Protein AF-X1VBU0-F1 (afdb_monomer)

Solvent-accessible surface area (backbone atoms only — not comparable to full-atom values): 12307 Å² total; per-residue (Å²): 143,81,87,78,78,82,82,79,75,77,95,76,52,69,65,60,56,50,51,47,66,69,47,44,67,58,50,51,50,55,51,51,51,53,49,51,54,51,58,71,66,50,47,88,84,65,61,72,67,87,67,83,62,84,68,63,72,43,97,85,69,52,76,60,74,64,90,78,69,64,97,70,53,62,67,56,34,48,50,46,40,69,73,36,62,66,57,36,50,52,52,52,50,51,43,50,58,64,62,68,51,89,85,77,80,74,65,98,60,88,43,74,70,53,65,67,30,68,65,49,49,49,51,42,48,53,52,53,60,46,44,52,28,38,55,61,39,87,90,36,33,41,61,56,51,50,47,53,50,47,48,34,39,74,46,60,71,32,71,36,71,45,77,40,57,48,98,88,66,48,80,60,26,45,43,81,45,71,25,89,77,62,80,85,72,59,41,99,87,68,44,72,62,77,76,81,86,127

pLDDT: mean 79.36, std 18.86, range [37.38, 98.25]

Mean predicted aligned error: 16.03 Å

Foldseek 3Di:
DDDDDDDDDPPDDPVSVVVCVVCVVVVVVVVVVVVVVVVVPCPPVNPPPVCPVPQPQDPVRDRPPPPPPPPAALVNLVVCCVVVVVNVVVLVVVLVVVLPDPDADDPPDDDPCRRPPPVNVVVRVVVVVCQCAQALDNVRGNSNVSSVQSVLCSRRVFWDWDFDADPVRDTNHIDTDRRSPDDQDADPVRHGDDDPDD

Structure (mmCIF, N/CA/C/O backbone):
data_AF-X1VBU0-F1
#
_entry.id   AF-X1VBU0-F1
#
loop_
_atom_site.group_PDB
_atom_site.id
_atom_site.type_symbol
_atom_site.label_atom_id
_atom_site.label_alt_id
_atom_site.label_comp_id
_atom_site.label_asym_id
_atom_site.label_entity_id
_atom_site.label_seq_id
_atom_site.pdbx_PDB_ins_code
_atom_site.Cartn_x
_atom_site.Cartn_y
_atom_site.Cartn_z
_atom_site.occupancy
_atom_site.B_iso_or_equiv
_atom_site.auth_seq_id
_atom_site.auth_comp_id
_atom_site.auth_asym_id
_atom_site.auth_atom_id
_atom_site.pdbx_PDB_model_num
ATOM 1 N N . MET A 1 1 ? 56.782 25.569 -2.692 1.00 44.69 1 MET A N 1
ATOM 2 C CA . MET A 1 1 ? 56.209 24.232 -2.966 1.00 44.69 1 MET A CA 1
ATOM 3 C C . MET A 1 1 ? 54.808 24.409 -3.529 1.00 44.69 1 MET A C 1
ATOM 5 O O . MET A 1 1 ? 53.900 24.729 -2.779 1.00 44.69 1 MET A O 1
ATOM 9 N N . ALA A 1 2 ? 54.647 24.290 -4.846 1.00 38.94 2 ALA A N 1
ATOM 10 C CA . ALA A 1 2 ? 53.341 24.191 -5.496 1.00 38.94 2 ALA A CA 1
ATOM 11 C C . ALA A 1 2 ? 53.522 23.355 -6.768 1.00 38.94 2 ALA A C 1
ATOM 13 O O . ALA A 1 2 ? 54.113 23.812 -7.746 1.00 38.94 2 ALA A O 1
ATOM 14 N N . ASP A 1 3 ? 53.082 22.105 -6.688 1.00 40.78 3 ASP A N 1
ATOM 15 C CA . ASP A 1 3 ? 53.168 21.096 -7.735 1.00 40.78 3 ASP A CA 1
ATOM 16 C C . ASP A 1 3 ? 52.120 21.397 -8.825 1.00 40.78 3 ASP A C 1
ATOM 18 O O . ASP A 1 3 ? 50.910 21.391 -8.576 1.00 40.78 3 ASP A O 1
ATOM 22 N N . LYS A 1 4 ? 52.571 21.768 -10.030 1.00 48.19 4 LYS A N 1
ATOM 23 C CA . LYS A 1 4 ? 51.694 22.094 -11.166 1.00 48.19 4 LYS A CA 1
ATOM 24 C C . LYS A 1 4 ? 51.359 20.809 -11.923 1.00 48.19 4 LYS A C 1
ATOM 26 O O . LYS A 1 4 ? 52.136 20.365 -12.763 1.00 48.19 4 LYS A O 1
ATOM 31 N N . LYS A 1 5 ? 50.157 20.265 -11.697 1.00 47.78 5 LYS A N 1
ATOM 32 C CA . LYS A 1 5 ? 49.564 19.222 -12.558 1.00 47.78 5 LYS A CA 1
ATOM 33 C C . LYS A 1 5 ? 49.591 19.654 -14.039 1.00 47.78 5 LYS A C 1
ATOM 35 O O . LYS A 1 5 ? 49.214 20.794 -14.338 1.00 47.78 5 LYS A O 1
ATOM 40 N N . PRO A 1 6 ? 49.970 18.771 -14.983 1.00 44.03 6 PRO A N 1
ATOM 41 C CA . PRO A 1 6 ? 49.962 19.099 -16.403 1.00 44.03 6 PRO A CA 1
ATOM 42 C C . PRO A 1 6 ? 48.520 19.261 -16.906 1.00 44.03 6 PRO A C 1
ATOM 44 O O . PRO A 1 6 ? 47.681 18.375 -16.751 1.00 44.03 6 PRO A O 1
ATOM 47 N N . LYS A 1 7 ? 48.231 20.417 -17.516 1.00 50.84 7 LYS A N 1
ATOM 48 C CA . LYS A 1 7 ? 46.952 20.707 -18.179 1.00 50.84 7 LYS A CA 1
ATOM 49 C C . LYS A 1 7 ? 46.777 19.764 -19.375 1.00 50.84 7 LYS A C 1
ATOM 51 O O . LYS A 1 7 ? 47.473 19.909 -20.379 1.00 50.84 7 LYS A O 1
ATOM 56 N N . THR A 1 8 ? 45.835 18.829 -19.292 1.00 52.03 8 THR A N 1
ATOM 57 C CA . THR A 1 8 ? 45.379 18.041 -20.441 1.00 52.03 8 THR A CA 1
ATOM 58 C C . THR A 1 8 ? 44.644 18.973 -21.407 1.00 52.03 8 THR A C 1
ATOM 60 O O . THR A 1 8 ? 43.640 19.596 -21.065 1.00 52.03 8 THR A O 1
ATOM 63 N N . LYS A 1 9 ? 45.184 19.147 -22.619 1.00 47.19 9 LYS A N 1
ATOM 64 C CA . LYS A 1 9 ? 44.517 19.928 -23.668 1.00 47.19 9 LYS A CA 1
ATOM 65 C C . LYS A 1 9 ? 43.272 19.160 -24.142 1.00 47.19 9 LYS A C 1
ATOM 67 O O . LYS A 1 9 ? 43.371 17.948 -24.344 1.00 47.19 9 LYS A O 1
ATOM 72 N N . PRO A 1 10 ? 42.121 19.824 -24.339 1.00 46.16 10 PRO A N 1
ATOM 73 C CA . PRO A 1 10 ? 40.930 19.170 -24.863 1.00 46.16 10 PRO A CA 1
ATOM 74 C C . PRO A 1 10 ? 41.198 18.668 -26.289 1.00 46.16 10 PRO A C 1
ATOM 76 O O . PRO A 1 10 ? 41.801 19.368 -27.103 1.00 46.16 10 PRO A O 1
ATOM 79 N N . PHE A 1 11 ? 40.758 17.444 -26.582 1.00 52.44 11 PHE A N 1
ATOM 80 C CA . PHE A 1 11 ? 40.794 16.812 -27.905 1.00 52.44 11 PHE A CA 1
ATOM 81 C C . PHE A 1 11 ? 39.884 17.567 -28.898 1.00 52.44 11 PHE A C 1
ATOM 83 O O . PHE A 1 11 ? 38.782 17.129 -29.221 1.00 52.44 11 PHE A O 1
ATOM 90 N N . SER A 1 12 ? 40.328 18.730 -29.377 1.00 58.44 12 SER A N 1
ATOM 91 C CA . SER A 1 12 ? 39.576 19.598 -30.295 1.00 58.44 12 SER A CA 1
ATOM 92 C C . SER A 1 12 ? 40.319 19.898 -31.602 1.00 58.44 12 SER A C 1
ATOM 94 O O . SER A 1 12 ? 40.056 20.911 -32.243 1.00 58.44 12 SER A O 1
ATOM 96 N N . SER A 1 13 ? 41.231 19.024 -32.043 1.00 68.50 13 SER A N 1
ATOM 97 C CA . SER A 1 13 ? 41.877 19.173 -33.353 1.00 68.50 13 SER A CA 1
ATOM 98 C C . SER A 1 13 ? 41.061 18.502 -34.468 1.00 68.50 13 SER A C 1
ATOM 100 O O . SER A 1 13 ? 40.567 17.379 -34.324 1.00 68.50 13 SER A O 1
ATOM 102 N N . LEU A 1 14 ? 40.938 19.189 -35.611 1.00 61.75 14 LEU A N 1
ATOM 103 C CA . LEU A 1 14 ? 40.330 18.663 -36.844 1.00 61.75 14 LEU A CA 1
ATOM 104 C C . LEU A 1 14 ? 40.984 17.345 -37.289 1.00 61.75 14 LEU A C 1
ATOM 106 O O . LEU A 1 14 ? 40.285 16.428 -37.715 1.00 61.75 14 LEU A O 1
ATOM 110 N N . LEU A 1 15 ? 42.301 17.221 -37.096 1.00 59.38 15 LEU A N 1
ATOM 111 C CA . LEU A 1 15 ? 43.060 15.992 -37.335 1.00 59.38 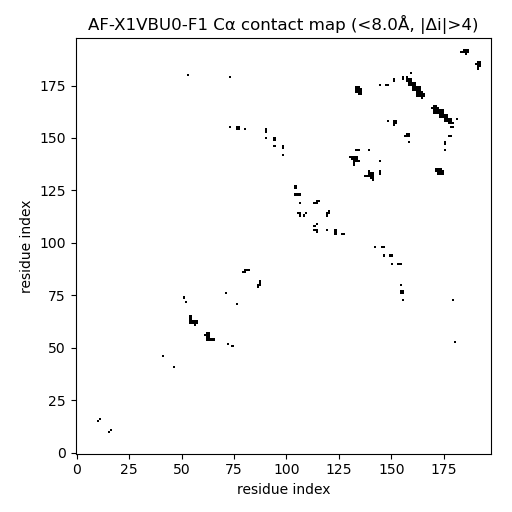15 LEU A CA 1
ATOM 112 C C . LEU A 1 15 ? 42.589 14.821 -36.464 1.00 59.38 15 LEU A C 1
ATOM 114 O O . LEU A 1 15 ? 42.473 13.709 -36.969 1.00 59.38 15 LEU A O 1
ATOM 118 N N . GLY A 1 16 ? 42.250 15.054 -35.192 1.00 65.88 16 GLY A N 1
ATOM 119 C CA . GLY A 1 16 ? 41.703 14.012 -34.319 1.00 65.88 16 GLY A CA 1
ATOM 120 C C . GLY A 1 16 ? 40.324 13.528 -34.775 1.00 65.88 16 GLY A C 1
ATOM 121 O O . GLY A 1 16 ? 40.038 12.335 -34.711 1.00 65.88 16 GLY A O 1
ATOM 122 N N . ARG A 1 17 ? 39.481 14.429 -35.301 1.00 65.00 17 ARG A N 1
ATOM 123 C CA . ARG A 1 17 ? 38.166 14.073 -35.871 1.00 65.00 17 ARG A CA 1
ATOM 124 C C . ARG A 1 17 ? 38.292 13.313 -37.193 1.00 65.00 17 ARG A C 1
ATOM 126 O O . ARG A 1 17 ? 37.524 12.384 -37.425 1.00 65.00 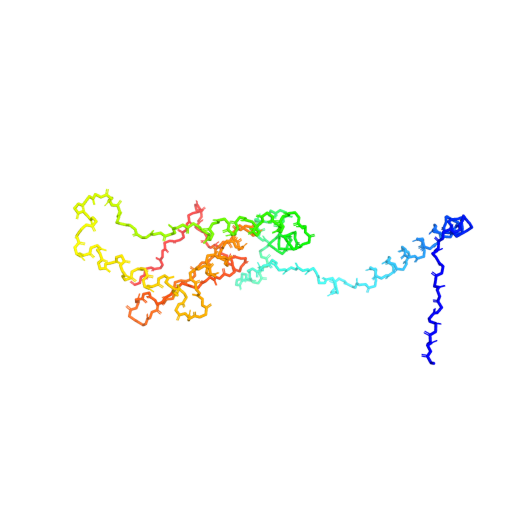17 ARG A O 1
ATOM 133 N N . LEU A 1 18 ? 39.263 13.678 -38.028 1.00 63.25 18 LEU A N 1
ATOM 134 C CA . LEU A 1 18 ? 39.582 12.986 -39.281 1.00 63.25 18 LEU A CA 1
ATOM 135 C C . LEU A 1 18 ? 40.157 11.591 -39.030 1.00 63.25 18 LEU A C 1
ATOM 137 O O . LEU A 1 18 ? 39.654 10.628 -39.599 1.00 63.25 18 LEU A O 1
ATOM 141 N N . ALA A 1 19 ? 41.124 11.460 -38.119 1.00 64.12 19 ALA A N 1
ATOM 142 C CA . ALA A 1 19 ? 41.659 10.164 -37.709 1.00 64.12 19 ALA A CA 1
ATOM 143 C C . ALA A 1 19 ? 40.550 9.276 -37.128 1.00 64.12 19 ALA A C 1
ATOM 145 O O . ALA A 1 19 ? 40.391 8.134 -37.545 1.00 64.12 19 ALA A O 1
ATOM 146 N N . LYS A 1 20 ? 39.702 9.828 -36.251 1.00 65.44 20 LYS A N 1
ATOM 147 C CA . LYS A 1 20 ? 38.541 9.109 -35.722 1.00 65.44 20 LYS A CA 1
ATOM 148 C C . LYS A 1 20 ? 37.624 8.632 -36.853 1.00 65.44 20 LYS A C 1
ATOM 150 O O . LYS A 1 20 ? 37.312 7.458 -36.899 1.00 65.44 20 LYS A O 1
ATOM 155 N N . ARG A 1 21 ? 37.281 9.478 -37.832 1.00 68.25 21 ARG A N 1
ATOM 156 C CA . ARG A 1 21 ? 36.415 9.110 -38.972 1.00 68.25 21 ARG A CA 1
ATOM 157 C C . ARG A 1 21 ? 37.017 8.046 -39.899 1.00 68.25 21 ARG A C 1
ATOM 159 O O . ARG A 1 21 ? 36.266 7.247 -40.447 1.00 68.25 21 ARG A O 1
ATOM 166 N N . ILE A 1 22 ? 38.338 8.040 -40.075 1.00 71.44 22 ILE A N 1
ATOM 167 C CA . ILE A 1 22 ? 39.042 7.067 -40.923 1.00 71.44 22 ILE A CA 1
ATOM 168 C C . ILE A 1 22 ? 39.149 5.705 -40.224 1.00 71.44 22 ILE A C 1
ATOM 170 O O . ILE A 1 22 ? 38.952 4.675 -40.864 1.00 71.44 22 ILE A O 1
ATOM 174 N N . TYR A 1 23 ? 39.423 5.688 -38.916 1.00 65.81 23 TYR A N 1
ATOM 175 C CA . TYR A 1 23 ? 39.650 4.449 -38.166 1.00 65.81 23 TYR A CA 1
ATOM 176 C C . TYR A 1 23 ? 38.387 3.867 -37.508 1.00 65.81 23 TYR A C 1
ATOM 178 O O . TYR A 1 23 ? 38.360 2.662 -37.263 1.00 65.81 23 TYR A O 1
ATOM 186 N N . GLN A 1 24 ? 37.329 4.663 -37.282 1.00 67.50 24 GLN A N 1
ATOM 187 C CA . GLN A 1 24 ? 36.034 4.202 -36.749 1.00 67.50 24 GLN A CA 1
ATOM 188 C C . GLN A 1 24 ? 35.496 2.943 -37.445 1.00 67.50 24 GLN A C 1
ATOM 190 O O . GLN A 1 24 ? 35.241 1.972 -36.743 1.00 67.50 24 GLN A O 1
ATOM 195 N N . PRO A 1 25 ? 35.380 2.885 -38.791 1.00 70.62 25 PRO A N 1
ATOM 196 C CA . PRO A 1 25 ? 34.757 1.736 -39.449 1.00 70.62 25 PRO A CA 1
ATOM 197 C C . PRO A 1 25 ? 35.560 0.441 -39.280 1.00 70.62 25 PRO A C 1
ATOM 199 O O . PRO A 1 25 ? 34.987 -0.646 -39.270 1.00 70.62 25 PRO A O 1
ATOM 202 N N . SER A 1 26 ? 36.883 0.535 -39.132 1.00 75.19 26 SER A N 1
ATOM 203 C CA . SER A 1 26 ? 37.744 -0.625 -38.881 1.00 75.19 26 SER A CA 1
ATOM 204 C C . SER A 1 26 ? 37.664 -1.080 -37.426 1.00 75.19 26 SER A C 1
ATOM 206 O O . SER A 1 26 ? 37.632 -2.278 -37.160 1.00 75.19 26 SER A O 1
ATOM 208 N N . ILE A 1 27 ? 37.591 -0.134 -36.487 1.00 73.12 27 ILE A N 1
ATOM 209 C CA . ILE A 1 27 ? 37.396 -0.427 -35.063 1.00 73.12 27 ILE A CA 1
ATOM 210 C C . ILE A 1 27 ? 36.028 -1.074 -34.848 1.00 73.12 27 ILE A C 1
ATOM 212 O O . ILE A 1 27 ? 35.959 -2.111 -34.199 1.00 73.12 27 ILE A O 1
ATOM 216 N N . ASP A 1 28 ? 34.971 -0.529 -35.450 1.00 72.75 28 ASP A N 1
ATOM 217 C CA . ASP A 1 28 ? 33.611 -1.057 -35.340 1.00 72.75 28 ASP A CA 1
ATOM 218 C C . ASP A 1 28 ? 33.530 -2.486 -35.896 1.00 72.75 28 ASP A C 1
ATOM 220 O O . ASP A 1 28 ? 32.932 -3.355 -35.270 1.00 72.75 28 ASP A O 1
ATOM 224 N N . LYS A 1 29 ? 34.215 -2.781 -37.011 1.00 79.94 29 LYS A N 1
ATOM 225 C CA . LYS A 1 29 ? 34.324 -4.152 -37.541 1.00 79.94 29 LYS A CA 1
ATOM 226 C C . LYS A 1 29 ? 35.018 -5.108 -36.574 1.00 79.94 29 LYS A C 1
ATOM 228 O O . LYS A 1 29 ? 34.521 -6.206 -36.356 1.00 79.94 29 LYS A O 1
ATOM 233 N N . ILE A 1 30 ? 36.141 -4.699 -35.982 1.00 81.75 30 ILE A N 1
ATOM 234 C CA . ILE A 1 30 ? 36.894 -5.531 -35.028 1.00 81.75 30 ILE A CA 1
ATOM 235 C C . ILE A 1 30 ? 36.087 -5.755 -33.743 1.00 81.75 30 ILE A C 1
ATOM 237 O O . ILE A 1 30 ? 36.098 -6.852 -33.187 1.00 81.75 30 ILE A O 1
ATOM 241 N N . VAL A 1 31 ? 35.388 -4.725 -33.262 1.00 77.12 31 VAL A N 1
ATOM 242 C CA . VAL A 1 31 ? 34.520 -4.814 -32.083 1.00 77.12 31 VAL A CA 1
ATOM 243 C C . VAL A 1 31 ? 33.349 -5.746 -32.367 1.00 77.12 31 VAL A C 1
ATOM 245 O O . VAL A 1 31 ? 33.122 -6.657 -31.580 1.00 77.12 31 VAL A O 1
ATOM 248 N N . ASN A 1 32 ? 32.669 -5.585 -33.503 1.00 76.31 32 ASN A N 1
ATOM 249 C CA . ASN A 1 32 ? 31.550 -6.445 -33.885 1.00 76.31 32 ASN A CA 1
ATOM 250 C C . ASN A 1 32 ? 31.991 -7.902 -34.047 1.00 76.31 32 ASN A C 1
ATOM 252 O O . ASN A 1 32 ? 31.345 -8.786 -33.499 1.00 76.31 32 ASN A O 1
ATOM 256 N N . GLN A 1 33 ? 33.139 -8.151 -34.681 1.00 84.88 33 GLN A N 1
ATOM 257 C CA . GLN A 1 33 ? 33.692 -9.499 -34.808 1.00 84.88 33 GLN A CA 1
ATOM 258 C C . GLN A 1 33 ? 33.987 -10.129 -33.437 1.00 84.88 33 GLN A C 1
ATOM 260 O O . GLN A 1 33 ? 33.620 -11.273 -33.186 1.00 84.88 33 GLN A O 1
ATOM 265 N N . LYS A 1 34 ? 34.589 -9.376 -32.507 1.00 78.12 34 LYS A N 1
ATOM 266 C CA . LYS A 1 34 ? 34.837 -9.867 -31.141 1.00 78.12 34 LYS A CA 1
ATOM 267 C C . LYS A 1 34 ? 33.556 -10.092 -30.341 1.00 78.12 34 LYS A C 1
ATOM 269 O O . LYS A 1 34 ? 33.515 -10.996 -29.512 1.00 78.12 34 LYS A O 1
ATOM 274 N N . VAL A 1 35 ? 32.531 -9.269 -30.556 1.00 73.75 35 VAL A N 1
ATOM 275 C CA . VAL A 1 35 ? 31.211 -9.434 -29.933 1.00 73.75 35 VAL A CA 1
ATOM 276 C C . VAL A 1 35 ? 30.528 -10.691 -30.470 1.00 73.75 35 VAL A C 1
ATOM 278 O O . VAL A 1 35 ? 30.014 -11.470 -29.677 1.00 73.75 35 VAL A O 1
ATOM 281 N N . GLU A 1 36 ? 30.587 -10.949 -31.776 1.00 73.50 36 GLU A N 1
ATOM 282 C CA . GLU A 1 36 ? 30.053 -12.171 -32.391 1.00 73.50 36 GLU A CA 1
ATOM 283 C C . GLU A 1 36 ? 30.798 -13.427 -31.924 1.00 73.50 36 GLU A C 1
ATOM 285 O O . GLU A 1 36 ? 30.171 -14.426 -31.573 1.00 73.50 36 GLU A O 1
ATOM 290 N N . GLU A 1 37 ? 32.129 -13.375 -31.838 1.00 81.25 37 GLU A N 1
ATOM 291 C CA . GLU A 1 37 ? 32.942 -14.451 -31.262 1.00 81.25 37 GLU A CA 1
ATOM 292 C C . GLU A 1 37 ? 32.590 -14.702 -29.788 1.00 81.25 37 GLU A C 1
ATOM 294 O O . GLU A 1 37 ? 32.509 -15.855 -29.363 1.00 81.25 37 GLU A O 1
ATOM 299 N N . ALA A 1 38 ? 32.337 -13.646 -29.007 1.00 74.25 38 ALA A N 1
ATOM 300 C CA . ALA A 1 38 ? 31.908 -13.768 -27.618 1.00 74.25 38 ALA A CA 1
ATOM 301 C C . ALA A 1 38 ? 30.501 -14.373 -27.501 1.00 74.25 38 ALA A C 1
ATOM 303 O O . ALA A 1 38 ? 30.315 -15.286 -26.703 1.00 74.25 38 ALA A O 1
ATOM 304 N N . ILE A 1 39 ? 29.539 -13.929 -28.319 1.00 66.06 39 ILE A N 1
ATOM 305 C CA . ILE A 1 39 ? 28.168 -14.466 -28.358 1.00 66.06 39 ILE A CA 1
ATOM 306 C C . ILE A 1 39 ? 28.179 -15.949 -28.745 1.00 66.06 39 ILE A C 1
ATOM 308 O O . ILE A 1 39 ? 27.516 -16.751 -28.097 1.00 66.06 39 ILE A O 1
ATOM 312 N N . ASN A 1 40 ? 28.975 -16.335 -29.744 1.00 70.06 40 ASN A N 1
ATOM 313 C CA . ASN A 1 40 ? 29.069 -17.726 -30.199 1.00 70.06 40 ASN A CA 1
ATOM 314 C C . ASN A 1 40 ? 29.803 -18.643 -29.209 1.00 70.06 40 ASN A C 1
ATOM 316 O O . ASN A 1 40 ? 29.626 -19.860 -29.245 1.00 70.06 40 ASN A O 1
ATOM 320 N N . LYS A 1 41 ? 30.638 -18.079 -28.329 1.00 74.81 41 LYS A N 1
ATOM 321 C CA . LYS A 1 41 ? 31.352 -18.824 -27.283 1.00 74.81 41 LYS A CA 1
ATOM 322 C C . LYS A 1 41 ? 30.495 -19.069 -26.038 1.00 74.81 41 LYS A C 1
ATOM 324 O O . LYS A 1 41 ? 30.809 -19.974 -25.269 1.00 74.81 41 LYS A O 1
ATOM 329 N N . VAL A 1 42 ? 29.427 -18.294 -25.846 1.00 64.12 42 VAL A N 1
ATOM 330 C CA . VAL A 1 42 ? 28.422 -18.521 -24.799 1.00 64.12 42 VAL A CA 1
ATOM 331 C C . VAL A 1 42 ? 27.578 -19.723 -25.225 1.00 64.12 42 VAL A C 1
ATOM 333 O O . VAL A 1 42 ? 26.767 -19.642 -26.145 1.00 64.12 42 VAL A O 1
ATOM 336 N N . GLY A 1 43 ? 27.792 -20.874 -24.585 1.00 62.03 43 GLY A N 1
ATOM 337 C CA . GLY A 1 43 ? 26.978 -22.058 -24.848 1.00 62.03 43 GLY A CA 1
ATOM 338 C C . GLY A 1 43 ? 25.523 -21.838 -24.407 1.00 62.03 43 GLY A C 1
ATOM 339 O O . GLY A 1 43 ? 25.253 -20.977 -23.570 1.00 62.03 43 GLY A O 1
ATOM 340 N N . PRO A 1 44 ? 24.556 -22.655 -24.861 1.00 55.81 44 PRO A N 1
ATOM 341 C CA . PRO A 1 44 ? 23.151 -22.542 -24.442 1.00 55.81 44 PRO A CA 1
ATOM 342 C C . PRO A 1 44 ? 22.935 -22.706 -22.925 1.00 55.81 44 PRO A C 1
ATOM 344 O O . PRO A 1 44 ? 21.859 -22.404 -22.423 1.00 55.81 44 PRO A O 1
ATOM 347 N N . LYS A 1 45 ? 23.951 -23.183 -22.192 1.00 49.44 45 LYS A N 1
ATOM 348 C CA . LYS A 1 45 ? 23.965 -23.290 -20.725 1.00 49.44 45 LYS A CA 1
ATOM 349 C C . LYS A 1 45 ? 24.432 -22.008 -20.020 1.00 49.44 45 LYS A C 1
ATOM 351 O O . LYS A 1 45 ? 24.134 -21.844 -18.844 1.00 49.44 45 LYS A O 1
ATOM 356 N N . ASP A 1 46 ? 25.128 -21.124 -20.733 1.00 45.50 46 ASP A N 1
ATOM 357 C CA . ASP A 1 46 ? 25.698 -19.878 -20.208 1.00 45.50 46 ASP A CA 1
ATOM 358 C C . ASP A 1 46 ? 24.794 -18.667 -20.488 1.00 45.50 46 ASP A C 1
ATOM 360 O O . ASP A 1 46 ? 24.950 -17.612 -19.871 1.00 45.50 46 ASP A O 1
ATOM 364 N N . VAL A 1 47 ? 23.799 -18.823 -21.373 1.00 47.81 47 VAL A N 1
ATOM 365 C CA . VAL A 1 47 ? 22.663 -17.901 -21.464 1.00 47.81 47 VAL A CA 1
ATOM 366 C C . VAL A 1 47 ? 21.773 -18.147 -20.251 1.00 47.81 47 VAL A C 1
ATOM 368 O O . VAL A 1 47 ? 20.747 -18.824 -20.316 1.00 47.81 47 VAL A O 1
ATOM 371 N N . VAL A 1 48 ? 22.161 -17.568 -19.118 1.00 43.69 48 VAL A N 1
ATOM 372 C CA . VAL A 1 48 ? 21.207 -17.270 -18.056 1.00 43.69 48 VAL A CA 1
ATOM 373 C C . VAL A 1 48 ? 20.289 -16.197 -18.627 1.00 43.69 48 VAL A C 1
ATOM 375 O O . VAL A 1 48 ? 20.515 -14.998 -18.484 1.00 43.69 48 VAL A O 1
ATOM 378 N N . VAL A 1 49 ? 19.248 -16.631 -19.339 1.00 44.81 49 VAL A N 1
ATOM 379 C CA . VAL A 1 49 ? 18.039 -15.825 -19.453 1.00 44.81 49 VAL A CA 1
ATOM 380 C C . VAL A 1 49 ? 17.691 -15.497 -18.008 1.00 44.81 49 VAL A C 1
ATOM 382 O O . VAL A 1 49 ? 17.573 -16.421 -17.200 1.00 44.81 49 VAL A O 1
ATOM 385 N N . ASN A 1 50 ? 17.582 -14.216 -17.658 1.00 37.38 50 ASN A N 1
ATOM 386 C CA . ASN A 1 50 ? 16.979 -13.793 -16.398 1.00 37.38 50 ASN A CA 1
ATOM 387 C C . ASN A 1 50 ? 15.506 -14.230 -16.418 1.00 37.38 50 ASN A C 1
ATOM 389 O O . ASN A 1 50 ? 14.589 -13.440 -16.611 1.00 37.38 50 ASN A O 1
ATOM 393 N N . ALA A 1 51 ? 15.281 -15.531 -16.275 1.00 42.22 51 ALA A N 1
ATOM 394 C CA . ALA A 1 51 ? 14.003 -16.170 -16.104 1.00 42.22 51 ALA A CA 1
ATOM 395 C C . ALA A 1 51 ? 13.664 -16.071 -14.619 1.00 42.22 51 ALA A C 1
ATOM 397 O O . ALA A 1 51 ? 13.541 -17.063 -13.914 1.00 42.22 51 ALA A O 1
ATOM 398 N N . SER A 1 52 ? 13.476 -14.843 -14.145 1.00 41.75 52 SER A N 1
ATOM 399 C CA . SER A 1 52 ? 12.636 -14.574 -12.979 1.00 41.75 52 SER A CA 1
ATOM 400 C C . SER A 1 52 ? 11.150 -14.616 -13.368 1.00 41.75 52 SER A C 1
ATOM 402 O O . SER A 1 52 ? 10.323 -13.906 -12.808 1.00 41.75 52 SER A O 1
ATOM 404 N N . ALA A 1 53 ? 10.794 -15.464 -14.337 1.00 41.81 53 ALA A N 1
ATOM 405 C CA . ALA A 1 53 ? 9.458 -16.013 -14.426 1.00 41.81 53 ALA A CA 1
ATOM 406 C C . ALA A 1 53 ? 9.447 -17.209 -13.476 1.00 41.81 53 ALA A C 1
ATOM 408 O O . ALA A 1 53 ? 10.150 -18.195 -13.708 1.00 41.81 53 ALA A O 1
ATOM 409 N N . LEU A 1 54 ? 8.700 -17.098 -12.382 1.00 40.91 54 LEU A N 1
ATOM 410 C CA . LEU A 1 54 ? 8.412 -18.222 -11.500 1.00 40.91 54 LEU A CA 1
ATOM 411 C C . LEU A 1 54 ? 7.813 -19.329 -12.361 1.00 40.91 54 LEU A C 1
ATOM 413 O O . LEU A 1 54 ? 6.688 -19.231 -12.842 1.00 40.91 54 LEU A O 1
ATOM 417 N N . THR A 1 55 ? 8.611 -20.353 -12.629 1.00 44.91 55 THR A N 1
ATOM 418 C CA . THR A 1 55 ? 8.128 -21.561 -13.278 1.00 44.91 55 THR A CA 1
ATOM 419 C C . THR A 1 55 ? 7.509 -22.400 -12.173 1.00 44.91 55 THR A C 1
ATOM 421 O O . THR A 1 55 ? 8.218 -23.016 -11.377 1.00 44.91 55 THR A O 1
ATOM 424 N N . SER A 1 56 ? 6.180 -22.387 -12.061 1.00 42.47 56 SER A N 1
ATOM 425 C CA . SER A 1 56 ? 5.491 -23.330 -11.189 1.00 42.47 56 SER A CA 1
ATOM 426 C C . SER A 1 56 ? 5.714 -24.736 -11.746 1.00 42.47 56 SER A C 1
ATOM 428 O O . SER A 1 56 ? 5.294 -25.093 -12.850 1.00 42.47 56 SER A O 1
ATOM 430 N N . ARG A 1 57 ? 6.497 -25.534 -11.013 1.00 41.06 57 ARG A N 1
ATOM 431 C CA . ARG A 1 57 ? 6.778 -26.922 -11.379 1.00 41.06 57 ARG A CA 1
ATOM 432 C C . ARG A 1 57 ? 5.543 -27.740 -11.031 1.00 41.06 57 ARG A C 1
ATOM 434 O O . ARG A 1 57 ? 5.255 -27.952 -9.856 1.00 41.06 57 ARG A O 1
ATOM 441 N N . SER A 1 58 ? 4.809 -28.175 -12.051 1.00 46.09 58 SER A N 1
ATOM 442 C CA . SER A 1 58 ? 3.688 -29.093 -11.855 1.00 46.09 58 SER A CA 1
ATOM 443 C C . SER A 1 58 ? 4.205 -30.441 -11.302 1.00 46.09 58 SER A C 1
ATOM 445 O O . SER A 1 58 ? 5.357 -30.803 -11.571 1.00 46.09 58 SER A O 1
ATOM 447 N N . PRO A 1 59 ? 3.411 -31.188 -10.507 1.00 47.22 59 PRO A N 1
ATOM 448 C CA . PRO A 1 59 ? 3.841 -32.448 -9.878 1.00 47.22 59 PRO A CA 1
ATOM 449 C C . PRO A 1 59 ? 4.309 -33.541 -10.856 1.00 47.22 59 PRO A C 1
ATOM 451 O O . PRO A 1 59 ? 5.034 -34.451 -10.470 1.00 47.22 59 PRO A O 1
ATOM 454 N N . ASP A 1 60 ? 3.918 -33.440 -12.124 1.00 57.00 60 ASP A N 1
ATOM 455 C CA . ASP A 1 60 ? 4.304 -34.298 -13.250 1.00 57.00 60 ASP A CA 1
ATOM 456 C C . ASP A 1 60 ? 5.648 -33.897 -13.897 1.00 57.00 60 ASP A C 1
ATOM 458 O O . ASP A 1 60 ? 6.102 -34.528 -14.849 1.00 57.00 60 ASP A O 1
ATOM 462 N N . GLY A 1 61 ? 6.301 -32.843 -13.397 1.00 50.28 61 GLY A N 1
ATOM 463 C CA . GLY A 1 61 ? 7.581 -32.356 -13.904 1.00 50.28 61 GLY A CA 1
ATOM 464 C C . GLY A 1 61 ? 7.486 -31.561 -15.207 1.00 50.28 61 GLY A C 1
ATOM 465 O O . GLY A 1 61 ? 8.530 -31.153 -15.722 1.00 50.28 61 GLY A O 1
ATOM 466 N N . THR A 1 62 ? 6.281 -31.295 -15.726 1.00 46.72 62 THR A N 1
ATOM 467 C CA . THR A 1 62 ? 6.120 -30.448 -16.909 1.00 46.72 62 THR A CA 1
ATOM 468 C C . THR A 1 62 ? 6.252 -28.972 -16.531 1.00 46.72 62 THR A C 1
ATOM 470 O O . THR A 1 62 ? 5.625 -28.469 -15.595 1.00 46.72 62 THR A O 1
ATOM 473 N N . ILE A 1 63 ? 7.111 -28.251 -17.260 1.00 48.62 63 ILE A N 1
ATOM 474 C CA . ILE A 1 63 ? 7.192 -26.791 -17.172 1.00 48.62 63 ILE A CA 1
ATOM 475 C C . ILE A 1 63 ? 5.998 -26.255 -17.952 1.00 48.62 63 ILE A C 1
ATOM 477 O O . ILE A 1 63 ? 6.031 -26.171 -19.182 1.00 48.62 63 ILE A O 1
ATOM 481 N N . ARG A 1 64 ? 4.921 -25.899 -17.251 1.00 45.47 64 ARG A N 1
ATOM 482 C CA . ARG A 1 64 ? 3.836 -25.144 -17.871 1.00 45.47 64 ARG A CA 1
ATOM 483 C C . ARG A 1 64 ? 4.355 -23.734 -18.117 1.00 45.47 64 ARG A C 1
ATOM 485 O O . ARG A 1 64 ? 4.483 -22.937 -17.194 1.00 45.47 64 ARG A O 1
ATOM 492 N N . LYS A 1 65 ? 4.694 -23.427 -19.372 1.00 47.31 65 LYS A N 1
ATOM 493 C CA . LYS A 1 65 ? 4.881 -22.040 -19.810 1.00 47.31 65 LYS A CA 1
ATOM 494 C C . LYS A 1 65 ? 3.559 -21.340 -19.512 1.00 47.31 65 LYS A 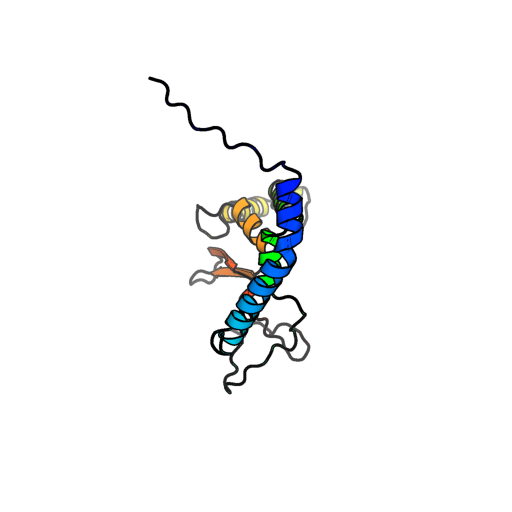C 1
ATOM 496 O O . LYS A 1 65 ? 2.540 -21.749 -20.068 1.00 47.31 65 LYS A O 1
ATOM 501 N N . SER A 1 66 ? 3.549 -20.380 -18.587 1.00 50.16 66 SER A N 1
ATOM 502 C CA . SER A 1 66 ? 2.312 -19.687 -18.246 1.00 50.16 66 SER A CA 1
ATOM 503 C C . SER A 1 66 ? 1.701 -19.148 -19.543 1.00 50.16 66 SER A C 1
ATOM 505 O O . SER A 1 66 ? 2.348 -18.464 -20.339 1.00 50.16 66 SER A O 1
ATOM 507 N N . ILE A 1 67 ? 0.450 -19.527 -19.800 1.00 47.31 67 ILE A N 1
ATOM 508 C CA . ILE A 1 67 ? -0.312 -19.094 -20.982 1.00 47.31 67 ILE A CA 1
ATOM 509 C C . ILE A 1 67 ? -0.507 -17.560 -20.963 1.00 47.31 67 ILE A C 1
ATOM 511 O O . ILE A 1 67 ? -0.785 -16.945 -21.986 1.00 47.31 67 ILE A O 1
ATOM 515 N N . LEU A 1 68 ? -0.247 -16.932 -19.812 1.00 50.66 68 LEU A N 1
ATOM 516 C CA . LEU A 1 68 ? -0.290 -15.499 -19.539 1.00 50.66 68 LEU A CA 1
ATOM 517 C C . LEU A 1 68 ? 1.079 -14.804 -19.707 1.00 50.66 68 LEU A C 1
ATOM 519 O O . LEU A 1 68 ? 1.380 -13.847 -19.003 1.00 50.66 68 LEU A O 1
ATOM 523 N N . SER A 1 69 ? 1.934 -15.263 -20.626 1.00 53.25 69 SER A N 1
ATOM 524 C CA . SER A 1 69 ? 3.170 -14.559 -21.009 1.00 53.25 69 SER A CA 1
ATOM 525 C C . SER A 1 69 ? 2.852 -13.306 -21.849 1.00 53.25 69 SER A C 1
ATOM 527 O O . SER A 1 69 ? 3.311 -13.179 -22.986 1.00 53.25 69 SER A O 1
ATOM 529 N N . SER A 1 70 ? 2.047 -12.376 -21.327 1.00 47.81 70 SER A N 1
ATOM 530 C CA . SER A 1 70 ? 1.969 -11.019 -21.874 1.00 47.81 70 SER A CA 1
ATOM 531 C C . SER A 1 70 ? 3.378 -10.424 -21.874 1.00 47.81 70 SER A C 1
ATOM 533 O O . SER A 1 70 ? 4.094 -10.550 -20.885 1.00 47.81 70 SER A O 1
ATOM 535 N N . GLY A 1 71 ? 3.796 -9.848 -23.001 1.00 66.44 71 GLY A N 1
ATOM 536 C CA . GLY A 1 71 ? 5.196 -9.702 -23.431 1.00 66.44 71 GLY A CA 1
ATOM 537 C C . GLY A 1 71 ? 6.168 -8.865 -22.584 1.00 66.44 71 GLY A C 1
ATOM 538 O O . GLY A 1 71 ? 7.245 -8.555 -23.082 1.00 66.44 71 GLY A O 1
ATOM 539 N N . VAL A 1 72 ? 5.838 -8.501 -21.343 1.00 81.25 72 VAL A N 1
ATOM 540 C CA . VAL A 1 72 ? 6.708 -7.751 -20.427 1.00 81.25 72 VAL A CA 1
ATOM 541 C C . VAL A 1 72 ? 6.636 -8.375 -19.032 1.00 81.25 72 VAL A C 1
ATOM 543 O O . VAL A 1 72 ? 5.570 -8.429 -18.426 1.00 81.25 72 VAL A O 1
ATOM 546 N N . GLY A 1 73 ? 7.770 -8.859 -18.521 1.00 87.62 73 GLY A N 1
ATOM 547 C CA . GLY A 1 73 ? 7.859 -9.444 -17.180 1.00 87.62 73 GLY A CA 1
ATOM 548 C C . GLY A 1 73 ? 8.072 -8.400 -16.079 1.00 87.62 73 GLY A C 1
ATOM 549 O O . GLY A 1 73 ? 8.523 -7.283 -16.336 1.00 87.62 73 GLY A O 1
ATOM 550 N N . PHE A 1 74 ? 7.835 -8.790 -14.821 1.00 91.19 74 PHE A N 1
ATOM 551 C CA . PHE A 1 74 ? 8.037 -7.920 -13.653 1.00 91.19 74 PHE A CA 1
ATOM 552 C C . PHE A 1 74 ? 9.472 -7.391 -13.522 1.00 91.19 74 PHE A C 1
ATOM 554 O O . PHE A 1 74 ? 9.676 -6.251 -13.108 1.00 91.19 74 PHE A O 1
ATOM 561 N N . ALA A 1 75 ? 10.474 -8.192 -13.899 1.00 91.06 75 ALA A N 1
ATOM 562 C CA . ALA A 1 75 ? 11.869 -7.754 -13.914 1.00 91.06 75 ALA A CA 1
ATOM 563 C C . ALA A 1 75 ? 12.083 -6.578 -14.876 1.00 91.06 75 ALA A C 1
ATOM 565 O O . ALA A 1 75 ? 12.664 -5.569 -14.489 1.00 91.06 75 ALA A O 1
ATOM 566 N N . THR A 1 76 ? 11.524 -6.662 -16.086 1.00 93.06 76 THR A N 1
ATOM 567 C CA . THR A 1 76 ? 11.597 -5.591 -17.085 1.00 93.06 76 THR A CA 1
ATOM 568 C C . THR A 1 76 ? 10.925 -4.310 -16.591 1.00 93.06 76 THR A C 1
ATOM 570 O O . THR A 1 76 ? 11.466 -3.227 -16.786 1.00 93.06 76 THR A O 1
ATOM 573 N N . LEU A 1 77 ? 9.780 -4.411 -15.905 1.00 94.06 77 LEU A N 1
ATOM 574 C CA . LEU A 1 77 ? 9.101 -3.245 -15.325 1.00 94.06 77 LEU A CA 1
ATOM 575 C C . LEU A 1 77 ? 9.933 -2.567 -14.224 1.00 94.06 77 LEU A C 1
ATOM 577 O O . LEU A 1 77 ? 10.013 -1.339 -14.167 1.00 94.06 77 LEU A O 1
ATOM 581 N N . ARG A 1 78 ? 10.606 -3.356 -13.379 1.00 94.62 78 ARG A N 1
ATOM 582 C CA . ARG A 1 78 ? 11.529 -2.837 -12.356 1.00 94.62 78 ARG A CA 1
ATOM 583 C C . ARG A 1 78 ? 12.753 -2.173 -12.965 1.00 94.62 78 ARG A C 1
ATOM 585 O O . ARG A 1 78 ? 13.139 -1.090 -12.543 1.00 94.62 78 ARG A O 1
ATOM 592 N N . GLU A 1 79 ? 13.351 -2.800 -13.969 1.00 95.31 79 GLU A N 1
ATOM 593 C CA . GLU A 1 79 ? 14.468 -2.210 -14.705 1.00 95.31 79 GLU A CA 1
ATOM 594 C C . GLU A 1 79 ? 14.043 -0.893 -15.359 1.00 95.31 79 GLU A C 1
ATOM 596 O O . GLU A 1 79 ? 14.729 0.117 -15.214 1.00 95.31 79 GLU A O 1
ATOM 601 N N . PHE A 1 80 ? 12.871 -0.864 -15.997 1.00 94.62 80 PHE A N 1
ATOM 602 C CA . PHE A 1 80 ? 12.324 0.347 -16.598 1.00 94.62 80 PHE A CA 1
ATOM 603 C C . PHE A 1 80 ? 12.138 1.467 -15.568 1.00 94.62 80 PHE A C 1
ATOM 605 O O . PHE A 1 80 ? 12.554 2.597 -15.819 1.00 94.62 80 PHE A O 1
ATOM 612 N N . SER A 1 81 ? 11.582 1.168 -14.389 1.00 95.94 81 SER A N 1
ATOM 613 C CA . SER A 1 81 ? 11.373 2.179 -13.347 1.00 95.94 81 SER A CA 1
ATOM 614 C C . SER A 1 81 ? 12.678 2.714 -12.746 1.00 95.94 81 SER A C 1
ATOM 616 O O . SER A 1 81 ? 12.701 3.853 -12.283 1.00 95.94 81 SER A O 1
ATOM 618 N N . ILE A 1 82 ? 13.762 1.932 -12.764 1.00 94.69 82 ILE A N 1
ATOM 619 C CA . ILE A 1 82 ? 15.087 2.340 -12.275 1.00 94.69 82 ILE A CA 1
ATOM 620 C C . ILE A 1 82 ? 15.850 3.136 -13.341 1.00 94.69 82 ILE A C 1
ATOM 622 O O . ILE A 1 82 ? 16.410 4.190 -13.039 1.00 94.69 82 ILE A O 1
ATOM 626 N N . PHE A 1 83 ? 15.888 2.642 -14.581 1.00 96.75 83 PHE A N 1
ATOM 627 C CA . PHE A 1 83 ? 16.731 3.202 -15.638 1.00 96.75 83 PHE A CA 1
ATOM 628 C C . PHE A 1 83 ? 16.090 4.363 -16.390 1.00 96.75 83 PHE A C 1
ATOM 630 O O . PHE A 1 83 ? 16.824 5.165 -16.966 1.00 96.75 83 PHE A O 1
ATOM 637 N N . TYR A 1 84 ? 14.759 4.486 -16.393 1.00 97.69 84 TYR A N 1
ATOM 638 C CA . TYR A 1 84 ? 14.074 5.611 -17.021 1.00 97.69 84 TYR A CA 1
ATOM 639 C C . TYR A 1 84 ? 13.803 6.728 -15.995 1.00 97.69 84 TYR A C 1
ATOM 641 O O . TYR A 1 84 ? 12.861 6.629 -15.199 1.00 97.69 84 TYR A O 1
ATOM 649 N N . PRO A 1 85 ? 14.579 7.835 -15.998 1.00 97.31 85 PRO A N 1
ATOM 650 C CA . PRO A 1 85 ? 14.553 8.801 -14.897 1.00 97.31 85 PRO A CA 1
ATOM 651 C C . PRO A 1 85 ? 13.223 9.546 -14.772 1.00 97.31 85 PRO A C 1
ATOM 653 O O . PRO A 1 85 ? 12.826 9.926 -13.673 1.00 97.31 85 PRO A O 1
ATOM 656 N N . ILE A 1 86 ? 12.523 9.745 -15.894 1.00 98.12 86 ILE A N 1
ATOM 657 C CA . ILE A 1 86 ? 11.227 10.431 -15.919 1.00 98.12 86 ILE A CA 1
ATOM 658 C C . ILE A 1 86 ? 10.174 9.580 -15.202 1.00 98.12 86 ILE A C 1
ATOM 660 O O . ILE A 1 86 ? 9.482 10.099 -14.329 1.00 98.12 86 ILE A O 1
ATOM 664 N N . ALA A 1 87 ? 10.100 8.273 -15.484 1.00 96.12 87 ALA A N 1
ATOM 665 C CA . ALA A 1 87 ? 9.201 7.385 -14.746 1.00 96.12 87 ALA A CA 1
ATOM 666 C C . ALA A 1 87 ? 9.553 7.347 -13.256 1.00 96.12 87 ALA A C 1
ATOM 668 O O . ALA A 1 87 ? 8.663 7.525 -12.426 1.00 96.12 87 ALA A O 1
ATOM 669 N N . ARG A 1 88 ? 10.839 7.214 -12.899 1.00 97.81 88 ARG A N 1
ATOM 670 C CA . ARG A 1 88 ? 11.275 7.238 -11.492 1.00 97.81 88 ARG A CA 1
ATOM 671 C C . ARG A 1 88 ? 10.835 8.509 -10.766 1.00 97.81 88 ARG A C 1
ATOM 673 O O . ARG A 1 88 ? 10.346 8.431 -9.638 1.00 97.81 88 ARG A O 1
ATOM 680 N N . ALA A 1 89 ? 10.991 9.665 -11.412 1.00 98.25 89 ALA A N 1
ATOM 681 C CA . ALA A 1 89 ? 10.583 10.956 -10.869 1.00 98.25 89 ALA A CA 1
ATOM 682 C C . ALA A 1 89 ? 9.060 11.041 -10.686 1.00 98.25 89 ALA A C 1
ATOM 684 O O . ALA A 1 89 ? 8.596 11.456 -9.624 1.00 98.25 89 ALA A O 1
ATOM 685 N N . CYS A 1 90 ? 8.276 10.600 -11.675 1.00 98.19 90 CYS A N 1
ATOM 686 C CA . CYS A 1 90 ? 6.817 10.552 -11.576 1.00 98.19 90 CYS A CA 1
ATOM 687 C C . CYS A 1 90 ? 6.344 9.629 -10.443 1.00 98.19 90 CYS A C 1
ATOM 689 O O . CYS A 1 90 ? 5.457 10.012 -9.680 1.00 98.19 90 CYS A O 1
ATOM 691 N N . ILE A 1 91 ? 6.948 8.445 -10.295 1.00 97.75 91 ILE A N 1
ATOM 692 C CA . ILE A 1 91 ? 6.598 7.485 -9.239 1.00 97.75 91 ILE A CA 1
ATOM 693 C C . ILE A 1 91 ? 6.903 8.076 -7.858 1.00 97.75 91 ILE A C 1
ATOM 695 O O . ILE A 1 91 ? 6.030 8.080 -6.991 1.00 97.75 91 ILE A O 1
ATOM 699 N N . GLU A 1 92 ? 8.098 8.637 -7.647 1.00 97.88 92 GLU A N 1
ATOM 700 C CA . GLU A 1 92 ? 8.440 9.286 -6.373 1.00 97.88 92 GLU A CA 1
ATOM 701 C C . GLU A 1 92 ? 7.530 10.475 -6.063 1.00 97.88 92 GLU A C 1
ATOM 703 O O . GLU A 1 92 ? 7.088 10.641 -4.923 1.00 97.88 92 GLU A O 1
ATOM 708 N N . TYR A 1 93 ? 7.182 11.265 -7.079 1.00 98.12 93 TYR A N 1
ATOM 709 C CA . TYR A 1 93 ? 6.247 12.370 -6.922 1.00 98.12 93 TYR A CA 1
ATOM 710 C C . TYR A 1 93 ? 4.867 11.878 -6.471 1.00 98.12 93 TYR A C 1
ATOM 712 O O . TYR A 1 93 ? 4.330 12.377 -5.482 1.00 98.12 93 TYR A O 1
ATOM 720 N N . ARG A 1 94 ? 4.315 10.847 -7.124 1.00 97.88 94 ARG A N 1
ATOM 721 C CA . ARG A 1 94 ? 3.021 10.252 -6.751 1.00 97.88 94 ARG A CA 1
ATOM 722 C C . ARG A 1 94 ? 3.047 9.617 -5.366 1.00 97.88 94 ARG A C 1
ATOM 724 O O . ARG A 1 94 ? 2.112 9.827 -4.594 1.00 97.88 94 ARG A O 1
ATOM 731 N N . LYS A 1 95 ? 4.125 8.911 -5.012 1.00 97.62 95 LYS A N 1
ATOM 732 C CA . LYS A 1 95 ? 4.336 8.389 -3.653 1.00 97.62 95 LYS A CA 1
ATOM 733 C C . LYS A 1 95 ? 4.300 9.516 -2.631 1.00 97.62 95 LYS A C 1
ATOM 735 O O . LYS A 1 95 ? 3.572 9.416 -1.648 1.00 97.62 95 LYS A O 1
ATOM 740 N N . SER A 1 96 ? 5.037 10.599 -2.883 1.00 97.19 96 SER A N 1
ATOM 741 C CA . SER A 1 96 ? 5.061 11.772 -2.008 1.00 97.19 96 SER A CA 1
ATOM 742 C C . SER A 1 96 ? 3.664 12.370 -1.845 1.00 97.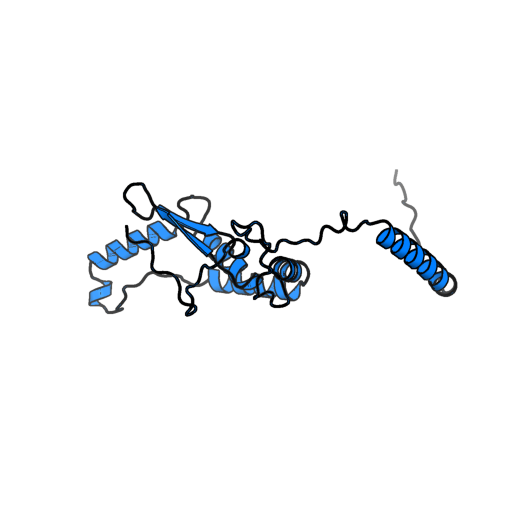19 96 SER A C 1
ATOM 744 O O . SER A 1 96 ? 3.199 12.493 -0.714 1.00 97.19 96 SER A O 1
ATOM 746 N N . GLN A 1 97 ? 2.961 12.632 -2.953 1.00 97.56 97 GLN A N 1
ATOM 747 C CA . GLN A 1 97 ? 1.605 13.188 -2.942 1.00 97.56 97 GLN A CA 1
ATOM 748 C C . GLN A 1 97 ? 0.634 12.360 -2.094 1.00 97.56 97 GLN A C 1
ATOM 750 O O . GLN A 1 97 ? -0.058 12.915 -1.251 1.00 97.56 97 GLN A O 1
ATOM 755 N N . ILE A 1 98 ? 0.599 11.036 -2.276 1.00 97.44 98 ILE A N 1
ATOM 756 C CA . ILE A 1 98 ? -0.330 10.161 -1.542 1.00 97.44 98 ILE A CA 1
ATOM 757 C C . ILE A 1 98 ? 0.038 10.085 -0.054 1.00 97.44 98 ILE A C 1
ATOM 759 O O . ILE A 1 98 ? -0.833 10.044 0.815 1.00 97.44 98 ILE A O 1
ATOM 763 N N . THR A 1 99 ? 1.333 10.082 0.263 1.00 95.81 99 THR A N 1
ATOM 764 C CA . THR A 1 99 ? 1.795 9.985 1.655 1.00 95.81 99 THR A CA 1
ATOM 765 C C . THR A 1 99 ? 1.615 11.263 2.464 1.00 95.81 99 THR A C 1
ATOM 767 O O . THR A 1 99 ? 1.625 11.193 3.688 1.00 95.81 99 THR A O 1
ATOM 770 N N . GLN A 1 100 ? 1.471 12.408 1.794 1.00 95.94 100 GLN A N 1
ATOM 771 C CA . GLN A 1 100 ? 1.251 13.715 2.417 1.00 95.94 100 GLN A CA 1
ATOM 772 C C . GLN A 1 100 ? -0.228 14.016 2.688 1.00 95.94 100 GLN A C 1
ATOM 774 O O . GLN A 1 100 ? -0.528 15.052 3.270 1.00 95.94 100 GLN A O 1
ATOM 779 N N . LEU A 1 101 ? -1.151 13.148 2.263 1.00 96.50 101 LEU A N 1
ATOM 780 C CA . LEU A 1 101 ? -2.570 13.314 2.564 1.00 96.50 101 LEU A CA 1
ATOM 781 C C . LEU A 1 101 ? -2.833 13.161 4.069 1.00 96.50 101 LEU A C 1
ATOM 783 O O . LEU A 1 101 ? -2.201 12.345 4.742 1.00 96.50 101 LEU A O 1
ATOM 787 N N . ASP A 1 102 ? -3.831 13.887 4.571 1.00 94.50 102 ASP A N 1
ATOM 788 C CA . ASP A 1 102 ? -4.306 13.776 5.952 1.00 94.50 102 ASP A CA 1
ATOM 789 C C . ASP A 1 102 ? -5.184 12.528 6.123 1.00 94.50 102 ASP A C 1
ATOM 791 O O . ASP A 1 102 ? -6.416 12.579 6.150 1.00 94.50 102 ASP A O 1
ATOM 795 N N . TRP A 1 103 ? -4.533 11.368 6.208 1.00 94.88 103 TRP A N 1
ATOM 796 C CA . TRP A 1 103 ? -5.204 10.092 6.432 1.00 94.88 103 TRP A CA 1
ATOM 797 C C . TRP A 1 103 ? -5.918 10.082 7.787 1.00 94.88 103 TRP A C 1
ATOM 799 O O . TRP A 1 103 ? -5.304 10.271 8.839 1.00 94.88 103 TRP A O 1
ATOM 809 N N . ASN A 1 104 ? -7.220 9.803 7.769 1.00 93.31 104 ASN A N 1
ATOM 810 C CA . ASN A 1 104 ? -8.036 9.711 8.971 1.00 93.31 104 ASN A CA 1
ATOM 811 C C . ASN A 1 104 ? -8.929 8.464 8.937 1.00 93.31 104 ASN A C 1
ATOM 813 O O . ASN A 1 104 ? -9.293 7.968 7.874 1.00 93.31 104 ASN A O 1
ATOM 817 N N . VAL A 1 105 ? -9.288 7.977 10.122 1.00 93.31 105 VAL A N 1
ATOM 818 C CA . VAL A 1 105 ? -10.224 6.865 10.308 1.00 93.31 105 VAL A CA 1
ATOM 819 C C . VAL A 1 105 ? -11.554 7.467 10.737 1.00 93.31 105 VAL A C 1
ATOM 821 O O . VAL A 1 105 ? -11.606 8.204 11.723 1.00 93.31 105 VAL A O 1
ATOM 824 N N . ALA A 1 106 ? -12.605 7.172 9.981 1.00 91.94 106 ALA A N 1
ATOM 825 C CA . ALA A 1 106 ? -13.953 7.674 10.202 1.00 91.94 106 ALA A CA 1
ATOM 826 C C . ALA A 1 106 ? -14.942 6.501 10.300 1.00 91.94 106 ALA A C 1
ATOM 828 O O . ALA A 1 106 ? -14.681 5.440 9.724 1.00 91.94 106 ALA A O 1
ATOM 829 N N . PRO A 1 107 ? -16.070 6.668 11.012 1.00 91.94 107 PRO A N 1
ATOM 830 C CA . PRO A 1 107 ? -17.127 5.667 11.018 1.00 91.94 107 PRO A CA 1
ATOM 831 C C . PRO A 1 107 ? -17.754 5.544 9.623 1.00 91.94 107 PRO A C 1
ATOM 833 O O . PRO A 1 107 ? -17.743 6.492 8.837 1.00 91.94 107 PRO A O 1
ATOM 836 N N . LEU A 1 108 ? -18.356 4.387 9.331 1.00 87.50 108 LEU A N 1
ATOM 837 C CA . LEU A 1 108 ? -18.973 4.111 8.027 1.00 87.50 108 LEU A CA 1
ATOM 838 C C . LEU A 1 108 ? -20.033 5.157 7.639 1.00 87.50 108 LEU A C 1
ATOM 840 O O . LEU A 1 108 ? -20.152 5.525 6.473 1.00 87.50 108 LEU A O 1
ATOM 844 N N . LYS A 1 109 ? -20.801 5.638 8.623 1.00 89.31 109 LYS A N 1
ATOM 845 C CA . LYS A 1 109 ? -21.738 6.752 8.470 1.00 89.31 109 LYS A CA 1
ATOM 846 C C . LYS A 1 109 ? -21.213 7.944 9.257 1.00 89.31 109 LYS A C 1
ATOM 848 O O . LYS A 1 109 ? -21.120 7.891 10.480 1.00 89.31 109 LYS A O 1
ATOM 853 N N . VAL A 1 110 ? -20.886 9.024 8.554 1.00 84.31 110 VAL A N 1
ATOM 854 C CA . VAL A 1 110 ? -20.395 10.259 9.173 1.00 84.31 110 VAL A CA 1
ATOM 855 C C . VAL A 1 110 ? -21.594 11.133 9.529 1.00 84.31 110 VAL A C 1
ATOM 857 O O . VAL A 1 110 ? -22.054 11.958 8.746 1.00 84.31 110 VAL A O 1
ATOM 860 N N . THR A 1 111 ? -22.149 10.908 10.715 1.00 89.56 111 THR A N 1
ATOM 861 C CA . THR A 1 111 ? -23.198 11.742 11.321 1.00 89.56 111 THR A CA 1
ATOM 862 C C . THR A 1 111 ? -22.684 12.281 12.657 1.00 89.56 111 THR A C 1
ATOM 864 O O . THR A 1 111 ? -21.760 11.700 13.231 1.00 89.56 111 THR A O 1
ATOM 867 N N . LYS A 1 112 ? -23.240 13.395 13.157 1.00 82.19 112 LYS A N 1
ATOM 868 C CA . LYS A 1 112 ? -22.850 13.969 14.462 1.00 82.19 112 LYS A CA 1
ATOM 869 C C . LYS A 1 112 ? -22.959 12.935 15.587 1.00 82.19 112 LYS A C 1
ATOM 871 O O . LYS A 1 112 ? -21.973 12.665 16.257 1.00 82.19 112 LYS A O 1
ATOM 876 N N . GLU A 1 113 ? -24.102 12.261 15.676 1.00 84.75 113 GLU A N 1
ATOM 877 C CA . GLU A 1 113 ? -24.367 11.208 16.667 1.00 84.75 113 GLU A CA 1
ATOM 878 C C . GLU A 1 113 ? -23.354 10.058 16.585 1.00 84.75 113 GLU A C 1
ATOM 880 O O . GLU A 1 113 ? -22.793 9.635 17.588 1.00 84.75 113 GLU A O 1
ATOM 885 N N . THR A 1 114 ? -23.058 9.581 15.374 1.00 84.81 114 THR A N 1
ATOM 886 C CA . THR A 1 114 ? -22.108 8.479 15.160 1.00 84.81 114 THR A CA 1
ATOM 887 C C . THR A 1 114 ? -20.667 8.883 15.475 1.00 84.81 114 THR A C 1
ATOM 889 O O . THR A 1 114 ? -19.875 8.046 15.897 1.00 84.81 114 THR A O 1
ATOM 892 N N . SER A 1 115 ? -20.319 10.155 15.275 1.00 81.88 115 SER A N 1
ATOM 893 C CA . SER A 1 115 ? -18.975 10.672 15.557 1.00 81.88 115 SER A CA 1
ATOM 894 C C . SER A 1 115 ? -18.737 10.888 17.055 1.00 81.88 115 SER A C 1
ATOM 896 O O . SER A 1 115 ? -17.599 10.788 17.507 1.00 81.88 115 SER A O 1
ATOM 898 N N . GLU A 1 116 ? -19.798 11.175 17.811 1.00 88.56 116 GLU A N 1
ATOM 899 C CA . GLU A 1 116 ? -19.761 11.394 19.262 1.00 88.56 116 GLU A CA 1
ATOM 900 C C . GLU A 1 116 ? -19.993 10.108 20.071 1.00 88.56 116 GLU A C 1
ATOM 902 O O . GLU A 1 116 ? -19.740 10.089 21.275 1.00 88.56 116 GLU A O 1
ATOM 907 N N . ASP A 1 117 ? -20.425 9.021 19.421 1.00 92.19 117 ASP A N 1
ATOM 908 C CA . ASP A 1 117 ? -20.604 7.716 20.055 1.00 92.19 117 ASP A CA 1
ATOM 909 C C . ASP A 1 117 ? -19.285 7.234 20.706 1.00 92.19 117 ASP A C 1
ATOM 911 O O . ASP A 1 117 ? -18.288 7.003 20.001 1.00 92.19 117 ASP A O 1
ATOM 915 N N . PRO A 1 118 ? -19.265 7.019 22.039 1.00 92.31 118 PRO A N 1
ATOM 916 C CA . PRO A 1 118 ? -18.089 6.543 22.761 1.00 92.31 118 PRO A CA 1
ATOM 917 C C . PRO A 1 118 ? -17.489 5.256 22.189 1.00 92.31 118 PRO A C 1
ATOM 919 O O . PRO A 1 118 ? -16.269 5.066 22.246 1.00 92.31 118 PRO A O 1
ATOM 922 N N . LYS A 1 119 ? -18.322 4.371 21.626 1.00 92.62 119 LYS A N 1
ATOM 923 C CA . LYS A 1 119 ? -17.859 3.122 21.018 1.00 92.62 119 LYS A CA 1
ATOM 924 C C . LYS A 1 119 ? -17.019 3.397 19.771 1.00 92.62 119 LYS A C 1
ATOM 926 O O . LYS A 1 119 ? -15.901 2.894 19.672 1.00 92.62 119 LYS A O 1
ATOM 931 N N . ASN A 1 120 ? -17.510 4.244 18.867 1.00 92.81 120 ASN A N 1
ATOM 932 C CA . ASN A 1 120 ? -16.790 4.594 17.642 1.00 92.81 120 ASN A CA 1
ATOM 933 C C . ASN A 1 120 ? -15.505 5.358 17.955 1.00 92.81 120 ASN A C 1
ATOM 935 O O . ASN A 1 120 ? -14.472 5.084 17.354 1.00 92.81 120 ASN A O 1
ATOM 939 N N . ILE A 1 121 ? -15.528 6.266 18.937 1.00 92.75 121 ILE A N 1
ATOM 940 C CA . ILE A 1 121 ? -14.324 6.984 19.383 1.00 92.75 121 ILE A CA 1
ATOM 941 C C . ILE A 1 121 ? -13.247 5.997 19.853 1.00 92.75 121 ILE A C 1
ATOM 943 O O . ILE A 1 121 ? -12.071 6.142 19.502 1.00 92.75 121 ILE A O 1
ATOM 947 N N . ARG A 1 122 ? -13.642 4.974 20.621 1.00 95.31 122 ARG A N 1
ATOM 948 C CA . ARG A 1 122 ? -12.732 3.923 21.084 1.00 95.31 122 ARG A CA 1
ATOM 949 C C . ARG A 1 122 ? -12.177 3.100 19.921 1.00 95.31 122 ARG A C 1
ATOM 951 O O . ARG A 1 122 ? -10.961 2.955 19.832 1.00 95.31 122 ARG A O 1
ATOM 958 N N . GLU A 1 123 ? -13.028 2.612 19.023 1.00 94.00 123 GLU A N 1
ATOM 959 C CA . GLU A 1 123 ? -12.606 1.809 17.865 1.00 94.00 123 GLU A CA 1
ATOM 960 C C . GLU A 1 123 ? -11.689 2.606 16.924 1.00 94.00 123 GLU A C 1
ATOM 962 O O . GLU A 1 123 ? -10.637 2.120 16.514 1.00 94.00 123 GLU A O 1
ATOM 967 N N . ILE A 1 124 ? -12.014 3.873 16.645 1.00 95.06 124 ILE A N 1
ATOM 968 C CA . ILE A 1 124 ? -11.172 4.779 15.851 1.00 95.06 124 ILE A CA 1
ATOM 969 C C . ILE A 1 124 ? -9.791 4.928 16.490 1.00 95.06 124 ILE A C 1
ATOM 971 O O . ILE A 1 124 ? -8.783 4.912 15.782 1.00 95.06 124 ILE A O 1
ATOM 975 N N . LYS A 1 125 ? -9.727 5.077 17.819 1.00 95.75 125 LYS A N 1
ATOM 976 C CA . LYS A 1 125 ? -8.457 5.172 18.542 1.00 95.75 125 LYS A CA 1
ATOM 977 C C . LYS A 1 125 ? -7.651 3.878 18.427 1.00 95.75 125 LYS A C 1
ATOM 979 O O . LYS A 1 125 ? -6.475 3.950 18.086 1.00 95.75 125 LYS A O 1
ATOM 984 N N . GLU A 1 126 ? -8.277 2.723 18.643 1.00 94.50 126 GLU A N 1
ATOM 985 C CA . GLU A 1 126 ? -7.632 1.408 18.521 1.00 94.50 126 GLU A CA 1
ATOM 986 C C . GLU A 1 126 ? -7.072 1.186 17.104 1.00 94.50 126 GLU A C 1
ATOM 988 O O . GLU A 1 126 ? -5.915 0.795 16.942 1.00 94.50 126 GLU A O 1
ATOM 993 N N . VAL A 1 127 ? -7.843 1.531 16.069 1.00 94.94 127 VAL A N 1
ATOM 994 C CA . VAL A 1 127 ? -7.412 1.437 14.667 1.00 94.94 127 VAL A CA 1
ATOM 995 C C . VAL A 1 127 ? -6.270 2.413 14.367 1.00 94.94 127 VAL A C 1
ATOM 997 O O . VAL A 1 127 ? -5.282 2.030 13.739 1.00 94.94 127 VAL A O 1
ATOM 1000 N N . LYS A 1 128 ? -6.352 3.666 14.833 1.00 95.31 128 LYS A N 1
ATOM 1001 C CA . LYS A 1 128 ? -5.265 4.648 14.672 1.00 95.31 128 LYS A CA 1
ATOM 1002 C C . LYS A 1 128 ? -3.983 4.190 15.356 1.00 95.31 128 LYS A C 1
ATOM 1004 O O . LYS A 1 128 ? -2.909 4.325 14.775 1.00 95.31 128 LYS A O 1
ATOM 1009 N N . ASP A 1 129 ? -4.088 3.648 16.565 1.00 94.38 129 ASP A N 1
ATOM 1010 C CA . ASP A 1 129 ? -2.942 3.141 17.314 1.00 94.38 129 ASP A CA 1
ATOM 1011 C C . ASP A 1 129 ? -2.301 1.938 16.610 1.00 94.38 129 ASP A C 1
ATOM 1013 O O . ASP A 1 129 ? -1.077 1.892 16.490 1.00 94.38 129 ASP A O 1
ATOM 1017 N N . PHE A 1 130 ? -3.105 1.034 16.044 1.00 94.56 130 PHE A N 1
ATOM 1018 C CA . PHE A 1 130 ? -2.615 -0.067 15.213 1.00 94.56 130 PHE A CA 1
ATOM 1019 C C . PHE A 1 130 ? -1.868 0.437 13.964 1.00 94.56 130 PHE A C 1
ATOM 1021 O O . PHE A 1 130 ? -0.747 0.009 13.682 1.00 94.56 130 PHE A O 1
ATOM 1028 N N . PHE A 1 131 ? -2.446 1.390 13.224 1.00 94.81 131 PHE A N 1
ATOM 1029 C CA . PHE A 1 131 ? -1.847 1.879 11.979 1.00 94.81 131 PHE A CA 1
ATOM 1030 C C . PHE A 1 131 ? -0.620 2.773 12.173 1.00 94.81 131 PHE A C 1
ATOM 1032 O O . PHE A 1 131 ? 0.088 3.003 11.196 1.00 94.81 131 PHE A O 1
ATOM 1039 N N . LYS A 1 132 ? -0.281 3.211 13.395 1.00 93.94 132 LYS A N 1
ATOM 1040 C CA . LYS A 1 132 ? 1.029 3.842 13.660 1.00 93.94 132 LYS A CA 1
ATOM 1041 C C . LYS A 1 132 ? 2.183 2.934 13.221 1.00 93.94 132 LYS A C 1
ATOM 1043 O O . LYS A 1 132 ? 3.138 3.426 12.616 1.00 93.94 132 LYS A O 1
ATOM 1048 N N . HIS A 1 133 ? 2.047 1.626 13.465 1.00 95.50 133 HIS A N 1
ATOM 1049 C CA . HIS A 1 133 ? 3.020 0.594 13.102 1.00 95.50 133 HIS A CA 1
ATOM 1050 C C . HIS A 1 133 ? 2.339 -0.632 12.468 1.00 95.50 133 HIS A C 1
ATOM 1052 O O . HIS A 1 133 ? 2.229 -1.677 13.112 1.00 95.50 133 HIS A O 1
ATOM 1058 N N . PRO A 1 134 ? 1.910 -0.555 11.191 1.00 94.56 134 PRO A N 1
ATOM 1059 C CA . PRO A 1 134 ? 1.023 -1.555 10.588 1.00 94.56 134 PRO A CA 1
ATOM 1060 C C . PRO A 1 134 ? 1.605 -2.970 10.520 1.00 94.56 134 PRO A C 1
ATOM 1062 O O . PRO A 1 134 ? 0.855 -3.938 10.514 1.00 94.56 134 PRO A O 1
ATOM 1065 N N . THR A 1 135 ? 2.932 -3.112 10.462 1.00 93.50 135 THR A N 1
ATOM 1066 C CA . THR A 1 135 ? 3.619 -4.419 10.419 1.00 93.50 135 THR A CA 1
ATOM 1067 C C . THR A 1 135 ? 3.877 -5.015 11.809 1.00 93.50 135 THR A C 1
ATOM 1069 O O . THR A 1 135 ? 4.415 -6.116 11.906 1.00 93.50 135 THR A O 1
ATOM 1072 N N . GLY A 1 136 ? 3.561 -4.286 12.886 1.00 87.75 136 GLY A N 1
ATOM 1073 C CA . GLY A 1 136 ? 3.915 -4.643 14.263 1.00 87.75 136 GLY A CA 1
ATOM 1074 C C . GLY A 1 136 ? 5.367 -4.326 14.653 1.00 87.75 136 GLY A C 1
ATOM 1075 O O . GLY A 1 136 ? 5.758 -4.570 15.792 1.00 87.75 136 GLY A O 1
ATOM 1076 N N . LYS A 1 137 ? 6.181 -3.769 13.740 1.00 87.88 137 LYS A N 1
ATOM 1077 C CA . LYS A 1 137 ? 7.560 -3.323 14.011 1.00 87.88 137 LYS A CA 1
ATOM 1078 C C . LYS A 1 137 ? 7.628 -1.801 14.145 1.00 87.88 137 LYS A C 1
ATOM 1080 O O . LYS A 1 137 ? 7.112 -1.083 13.289 1.00 87.88 137 LYS A O 1
ATOM 1085 N N . SER A 1 138 ? 8.347 -1.308 15.152 1.00 85.50 138 SER A N 1
ATOM 1086 C CA . SER A 1 138 ? 8.513 0.133 15.420 1.00 85.50 138 SER A CA 1
ATOM 1087 C C . SER A 1 138 ? 9.148 0.908 14.255 1.00 85.50 138 SER A C 1
ATOM 1089 O O . SER A 1 138 ? 8.786 2.050 13.991 1.00 85.50 138 SER A O 1
ATOM 1091 N N . GLU A 1 139 ? 10.047 0.281 13.495 1.00 87.75 139 GLU A N 1
ATOM 1092 C CA . GLU A 1 139 ? 10.722 0.896 12.338 1.00 87.75 139 GLU A CA 1
ATOM 1093 C C . GLU A 1 139 ? 9.813 1.112 11.116 1.00 87.75 139 GLU A C 1
ATOM 1095 O O . GLU A 1 139 ? 10.182 1.792 10.152 1.00 87.75 139 GLU A O 1
ATOM 1100 N N . SER A 1 140 ? 8.639 0.485 11.108 1.00 88.69 140 SER A N 1
ATOM 1101 C CA . SER A 1 140 ? 7.687 0.528 10.005 1.00 88.69 140 SER A CA 1
ATOM 1102 C C . SER A 1 140 ? 6.559 1.484 10.366 1.00 88.69 140 SER A C 1
ATOM 1104 O O . SER A 1 140 ? 5.511 1.082 10.863 1.00 88.69 140 SER A O 1
ATOM 1106 N N . THR A 1 141 ? 6.797 2.777 10.161 1.00 94.88 141 THR A N 1
ATOM 1107 C CA . THR A 1 141 ? 5.750 3.796 10.300 1.00 94.88 141 THR A CA 1
ATOM 1108 C C . THR A 1 141 ? 4.701 3.645 9.198 1.00 94.88 141 THR A C 1
ATOM 1110 O O . THR A 1 141 ? 4.999 3.138 8.111 1.00 94.88 141 THR A O 1
ATOM 1113 N N . PHE A 1 142 ? 3.487 4.146 9.439 1.00 94.81 142 PHE A N 1
ATOM 1114 C CA . PHE A 1 142 ? 2.404 4.163 8.446 1.00 94.81 142 PHE A CA 1
ATOM 1115 C C . PHE A 1 142 ? 2.843 4.697 7.074 1.00 94.81 142 PHE A C 1
ATOM 1117 O O . PHE A 1 142 ? 2.596 4.085 6.037 1.00 94.81 142 PHE A O 1
ATOM 1124 N N . THR A 1 143 ? 3.579 5.810 7.069 1.00 95.19 143 THR A N 1
ATOM 1125 C CA . THR A 1 143 ? 4.110 6.432 5.853 1.00 95.19 143 THR A CA 1
ATOM 1126 C C . THR A 1 143 ? 5.048 5.496 5.094 1.00 95.19 143 THR A C 1
ATOM 1128 O O . THR A 1 143 ? 4.957 5.394 3.873 1.00 95.19 143 THR A O 1
ATOM 1131 N N . LYS A 1 144 ? 5.952 4.799 5.796 1.00 95.00 144 LYS A N 1
ATOM 1132 C CA . LYS A 1 144 ? 6.890 3.853 5.175 1.00 95.00 144 LYS A CA 1
ATOM 1133 C C . LYS A 1 144 ? 6.149 2.646 4.599 1.00 95.00 144 LYS A C 1
ATOM 1135 O O . LYS A 1 144 ? 6.461 2.223 3.492 1.00 95.00 144 LYS A O 1
ATOM 1140 N N . PHE A 1 145 ? 5.144 2.153 5.320 1.00 95.56 145 PHE A N 1
ATOM 1141 C CA . PHE A 1 145 ? 4.272 1.068 4.878 1.00 95.56 145 PHE A CA 1
ATOM 1142 C C . PHE A 1 145 ? 3.525 1.421 3.582 1.00 95.56 145 PHE A C 1
ATOM 1144 O O . PHE A 1 145 ? 3.618 0.681 2.605 1.00 95.56 145 PHE A O 1
ATOM 1151 N N . ILE A 1 146 ? 2.877 2.592 3.521 1.00 96.19 146 ILE A N 1
ATOM 1152 C CA . ILE A 1 146 ? 2.213 3.067 2.296 1.00 96.19 146 ILE A CA 1
ATOM 1153 C C . ILE A 1 146 ? 3.219 3.238 1.156 1.00 96.19 146 ILE A C 1
ATOM 1155 O O . ILE A 1 146 ? 2.948 2.807 0.041 1.00 96.19 146 ILE A O 1
ATOM 1159 N N . LYS A 1 147 ? 4.391 3.838 1.409 1.00 95.75 147 LYS A N 1
ATOM 1160 C CA . LYS A 1 147 ? 5.418 4.018 0.368 1.00 95.75 147 LYS A CA 1
ATOM 1161 C C . LYS A 1 147 ? 5.870 2.699 -0.246 1.00 95.75 147 LYS A C 1
ATOM 1163 O O . LYS A 1 147 ? 6.131 2.681 -1.443 1.00 95.75 147 LYS A O 1
ATOM 1168 N N . GLN A 1 148 ? 5.978 1.641 0.556 1.00 94.75 148 GLN A N 1
ATOM 1169 C CA . GLN A 1 148 ? 6.341 0.311 0.074 1.00 94.75 148 GLN A CA 1
ATOM 1170 C C . GLN A 1 148 ? 5.241 -0.265 -0.824 1.00 94.75 148 GLN A C 1
ATOM 1172 O O . GLN A 1 148 ? 5.526 -0.692 -1.933 1.00 94.75 148 GLN A O 1
ATOM 1177 N N . ILE A 1 149 ? 3.981 -0.180 -0.393 1.00 96.31 149 ILE A N 1
ATOM 1178 C CA . ILE A 1 149 ? 2.834 -0.648 -1.185 1.00 96.31 149 ILE A CA 1
ATOM 1179 C C . ILE A 1 149 ? 2.699 0.123 -2.503 1.00 96.31 149 ILE A C 1
ATOM 1181 O O . ILE A 1 149 ? 2.463 -0.468 -3.551 1.00 96.31 149 ILE A O 1
ATOM 1185 N N . LEU A 1 150 ? 2.856 1.447 -2.461 1.00 97.06 150 LEU A N 1
ATOM 1186 C CA . LEU A 1 150 ? 2.778 2.288 -3.653 1.00 97.06 150 LEU A CA 1
ATOM 1187 C C . LEU A 1 150 ? 3.928 2.031 -4.626 1.00 97.06 150 LEU A C 1
ATOM 1189 O O . LEU A 1 150 ? 3.744 2.226 -5.819 1.00 97.06 150 LEU A O 1
ATOM 1193 N N . GLU A 1 151 ? 5.102 1.625 -4.138 1.00 96.44 151 GLU A N 1
ATOM 1194 C CA . GLU A 1 151 ? 6.209 1.235 -5.010 1.00 96.44 151 GLU A CA 1
ATOM 1195 C C . GLU A 1 151 ? 5.828 0.006 -5.839 1.00 96.44 151 GLU A C 1
ATOM 1197 O O . GLU A 1 151 ? 5.917 0.052 -7.063 1.00 96.44 151 GLU A O 1
ATOM 1202 N N . ASP A 1 152 ? 5.328 -1.048 -5.193 1.00 95.62 152 ASP A N 1
ATOM 1203 C CA . ASP A 1 152 ? 4.909 -2.268 -5.888 1.00 95.62 152 ASP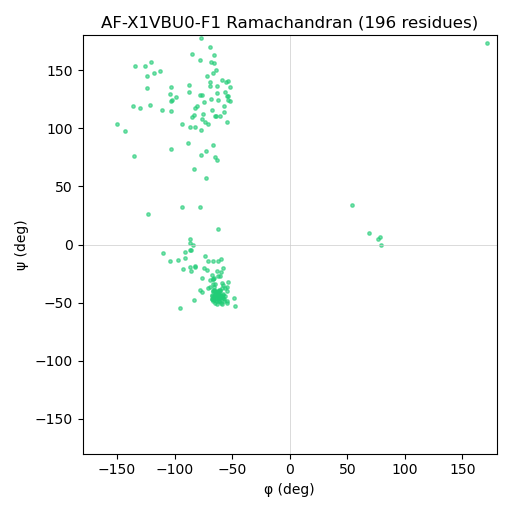 A CA 1
ATOM 1204 C C . ASP A 1 152 ? 3.728 -1.992 -6.836 1.00 95.62 152 ASP A C 1
ATOM 1206 O O . ASP A 1 152 ? 3.738 -2.425 -7.988 1.00 95.62 152 ASP A O 1
ATOM 1210 N N . LEU A 1 153 ? 2.755 -1.178 -6.409 1.00 96.38 153 LEU A N 1
ATOM 1211 C CA . LEU A 1 153 ? 1.625 -0.779 -7.253 1.00 96.38 153 LEU A CA 1
ATOM 1212 C C . LEU A 1 153 ? 2.071 -0.010 -8.504 1.00 96.38 153 LEU A C 1
ATOM 1214 O O . LEU A 1 153 ? 1.628 -0.306 -9.605 1.00 96.38 153 LEU A O 1
ATOM 1218 N N . LEU A 1 154 ? 2.933 0.997 -8.349 1.00 96.81 154 LEU A N 1
ATOM 1219 C CA . LEU A 1 154 ? 3.291 1.901 -9.447 1.00 96.81 154 LEU A CA 1
ATOM 1220 C C . LEU A 1 154 ? 4.375 1.338 -10.374 1.00 96.81 154 LEU A C 1
ATOM 1222 O O . LEU A 1 154 ? 4.538 1.852 -11.479 1.00 96.81 154 LEU A O 1
ATOM 1226 N N . VAL A 1 155 ? 5.136 0.333 -9.931 1.00 96.25 155 VAL A N 1
ATOM 1227 C CA . VAL A 1 155 ? 6.189 -0.296 -10.740 1.00 96.25 155 VAL A CA 1
ATOM 1228 C C . VAL A 1 155 ? 5.683 -1.550 -11.438 1.00 96.25 155 VAL A C 1
ATOM 1230 O O . VAL A 1 155 ? 5.837 -1.660 -12.650 1.00 96.25 155 VAL A O 1
ATOM 1233 N N . ILE A 1 156 ? 5.128 -2.504 -10.687 1.00 93.75 156 ILE A N 1
ATOM 1234 C CA . ILE A 1 156 ? 4.778 -3.834 -11.206 1.00 93.75 156 ILE A CA 1
ATOM 1235 C C . ILE A 1 156 ? 3.270 -4.073 -11.322 1.00 93.75 156 ILE A C 1
ATOM 1237 O O . ILE A 1 156 ? 2.886 -5.109 -11.855 1.00 93.75 156 ILE A O 1
ATOM 1241 N N . ASP A 1 157 ? 2.439 -3.150 -10.825 1.00 93.88 157 ASP A N 1
ATOM 1242 C CA . ASP A 1 157 ? 0.975 -3.285 -10.755 1.00 93.88 157 ASP A CA 1
ATOM 1243 C C . ASP A 1 157 ? 0.516 -4.572 -10.044 1.00 93.88 157 ASP A C 1
ATOM 1245 O O . ASP A 1 157 ? -0.479 -5.206 -10.381 1.00 93.88 157 ASP A O 1
ATOM 1249 N N . ALA A 1 158 ? 1.290 -4.989 -9.040 1.00 92.12 158 ALA A N 1
ATOM 1250 C CA . ALA A 1 158 ? 1.052 -6.216 -8.296 1.00 92.12 158 ALA A CA 1
ATOM 1251 C C . ALA A 1 158 ? 1.404 -6.006 -6.822 1.00 92.12 158 ALA A C 1
ATOM 1253 O O . ALA A 1 158 ? 2.560 -6.100 -6.414 1.00 92.12 158 ALA A O 1
ATOM 1254 N N . VAL A 1 159 ? 0.383 -5.725 -6.011 1.00 95.25 159 VAL A N 1
ATOM 1255 C CA . VAL A 1 159 ? 0.518 -5.539 -4.560 1.00 95.25 159 VAL A CA 1
ATOM 1256 C C . VAL A 1 159 ? 0.010 -6.773 -3.829 1.00 95.25 159 VAL A C 1
ATOM 1258 O O . VAL A 1 159 ? -1.135 -7.181 -4.015 1.00 95.25 159 VAL A O 1
ATOM 1261 N N . ALA A 1 160 ? 0.822 -7.304 -2.914 1.00 94.19 160 ALA A N 1
ATOM 1262 C CA . ALA A 1 160 ? 0.408 -8.351 -1.990 1.00 94.19 160 ALA A CA 1
ATOM 1263 C C . ALA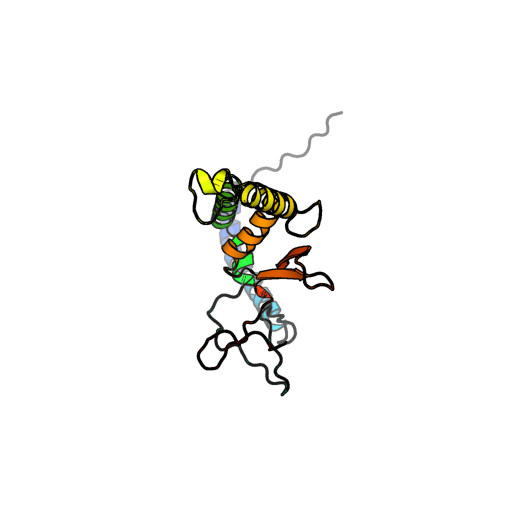 A 1 160 ? 0.651 -7.927 -0.535 1.00 94.19 160 ALA A C 1
ATOM 1265 O O . ALA A 1 160 ? 1.703 -7.402 -0.176 1.00 94.19 160 ALA A O 1
ATOM 1266 N N . ILE A 1 161 ? -0.337 -8.166 0.331 1.00 95.38 161 ILE A N 1
ATOM 1267 C CA . ILE A 1 161 ? -0.238 -7.883 1.767 1.00 95.38 161 ILE A CA 1
ATOM 1268 C C . ILE A 1 161 ? -0.675 -9.123 2.536 1.00 95.38 161 ILE A C 1
ATOM 1270 O O . ILE A 1 161 ? -1.830 -9.546 2.471 1.00 95.38 161 ILE A O 1
ATOM 1274 N N . TYR A 1 162 ? 0.244 -9.684 3.312 1.00 93.50 162 TYR A N 1
ATOM 1275 C CA . TYR A 1 162 ? -0.024 -10.825 4.169 1.00 93.50 162 TYR A CA 1
ATOM 1276 C C . TYR A 1 162 ? -0.533 -10.392 5.540 1.00 93.50 162 TYR A C 1
ATOM 1278 O O . TYR A 1 162 ? 0.046 -9.529 6.204 1.00 93.50 162 TYR A O 1
ATOM 1286 N N . LYS A 1 163 ? -1.629 -11.015 5.978 1.00 93.56 163 LYS A N 1
ATOM 1287 C CA . LYS A 1 163 ? -2.234 -10.768 7.289 1.00 93.56 163 LYS A CA 1
ATOM 1288 C C . LYS A 1 163 ? -1.525 -11.625 8.330 1.00 93.56 163 LYS A C 1
ATOM 1290 O O . LYS A 1 163 ? -1.710 -12.840 8.365 1.00 93.56 163 LYS A O 1
ATOM 1295 N N . LEU A 1 164 ? -0.748 -10.995 9.203 1.00 92.81 164 LEU A N 1
ATOM 1296 C CA . LEU A 1 164 ? -0.127 -11.674 10.331 1.00 92.81 164 LEU A CA 1
ATOM 1297 C C . LEU A 1 164 ? -1.185 -11.917 11.408 1.00 92.81 164 LEU A C 1
ATOM 1299 O O . LEU A 1 164 ? -1.882 -10.988 11.823 1.00 92.81 164 LEU A O 1
ATOM 1303 N N . ARG A 1 165 ? -1.287 -13.162 11.879 1.00 92.62 165 ARG A N 1
ATOM 1304 C CA . ARG A 1 165 ? -2.217 -13.557 12.940 1.00 92.62 165 ARG A CA 1
ATOM 1305 C C . ARG A 1 165 ? -1.484 -14.215 14.104 1.00 92.62 165 ARG A C 1
ATOM 1307 O O . ARG A 1 165 ? -0.508 -14.932 13.896 1.00 92.62 165 ARG A O 1
ATOM 1314 N N . ASN A 1 166 ? -1.961 -13.987 15.325 1.00 92.44 166 ASN A N 1
ATOM 1315 C CA . ASN A 1 166 ? -1.502 -14.729 16.498 1.00 92.44 166 ASN A CA 1
ATOM 1316 C C . ASN A 1 166 ? -2.136 -16.141 16.544 1.00 92.44 166 ASN A C 1
ATOM 1318 O O . ASN A 1 166 ? -2.993 -16.491 15.732 1.00 92.44 166 ASN A O 1
ATOM 1322 N N . ARG A 1 167 ? -1.759 -16.955 17.542 1.00 92.50 167 ARG A N 1
ATOM 1323 C CA . ARG A 1 167 ? -2.343 -18.298 17.761 1.00 92.50 167 ARG A CA 1
ATOM 1324 C C . ARG A 1 167 ? -3.857 -18.282 18.017 1.00 92.50 167 ARG A C 1
ATOM 1326 O O . ARG A 1 167 ? -4.516 -19.284 17.772 1.00 92.50 167 ARG A O 1
ATOM 1333 N N . ARG A 1 168 ? -4.401 -17.161 18.499 1.00 91.81 168 ARG A N 1
ATOM 1334 C CA . ARG A 1 168 ? -5.840 -16.937 18.719 1.00 91.81 168 ARG A CA 1
ATOM 1335 C C . ARG A 1 168 ? -6.563 -16.422 17.467 1.00 91.81 168 ARG A C 1
ATOM 1337 O O . ARG A 1 168 ? -7.756 -16.169 17.528 1.00 91.81 168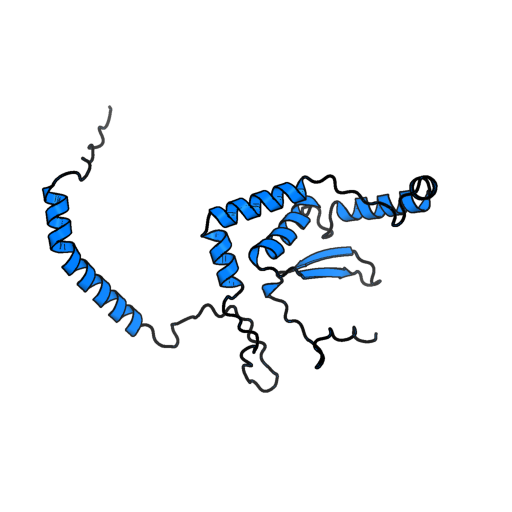 ARG A O 1
ATOM 1344 N N . LYS A 1 169 ? -5.862 -16.331 16.329 1.00 87.25 169 LYS A N 1
ATOM 1345 C CA . LYS A 1 169 ? -6.328 -15.785 15.045 1.00 87.25 169 LYS A CA 1
ATOM 1346 C C . LYS A 1 169 ? -6.569 -14.265 15.033 1.00 87.25 169 LYS A C 1
ATOM 1348 O O . LYS A 1 169 ? -7.046 -13.765 14.014 1.00 87.25 169 LYS A O 1
ATOM 1353 N N . ASP A 1 170 ? -6.173 -13.528 16.072 1.00 90.12 170 ASP A N 1
ATOM 1354 C CA . ASP A 1 170 ? -6.225 -12.061 16.080 1.00 90.12 170 ASP A CA 1
ATOM 1355 C C . ASP A 1 170 ? -5.152 -11.481 15.156 1.00 90.12 170 ASP A C 1
ATO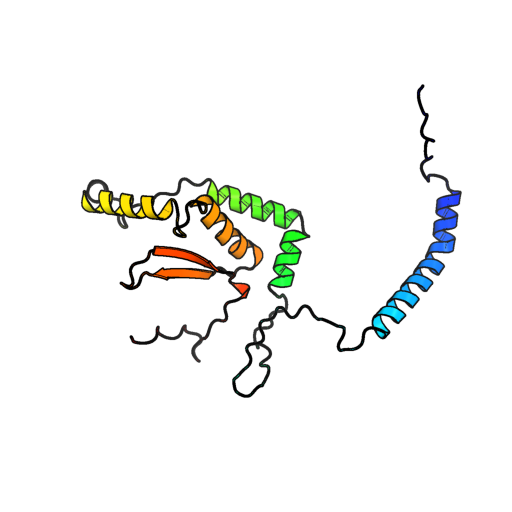M 1357 O O . ASP A 1 170 ? -4.046 -12.021 15.055 1.00 90.12 170 ASP A O 1
ATOM 1361 N N . ILE A 1 171 ? -5.463 -10.362 14.503 1.00 92.06 171 ILE A N 1
ATOM 1362 C CA . ILE A 1 171 ? -4.541 -9.680 13.591 1.00 92.06 171 ILE A CA 1
ATOM 1363 C C . ILE A 1 171 ? -3.470 -8.955 14.409 1.00 92.06 171 ILE A C 1
ATOM 1365 O O . ILE A 1 171 ? -3.782 -8.094 15.226 1.00 92.06 171 ILE A O 1
ATOM 1369 N N . ILE A 1 172 ? -2.205 -9.286 14.158 1.00 92.81 172 ILE A N 1
ATOM 1370 C CA . ILE A 1 172 ? -1.046 -8.646 14.804 1.00 92.81 172 ILE A CA 1
ATOM 1371 C C . ILE A 1 172 ? -0.322 -7.663 13.883 1.00 92.81 172 ILE A C 1
ATOM 1373 O O . ILE A 1 172 ? 0.495 -6.876 14.349 1.00 92.81 172 ILE A O 1
ATOM 1377 N N . GLY A 1 173 ? -0.599 -7.709 12.579 1.00 94.44 173 GLY A N 1
ATOM 1378 C CA . GLY A 1 173 ? 0.031 -6.822 11.613 1.00 94.44 173 GLY A CA 1
ATOM 1379 C C . GLY A 1 173 ? -0.264 -7.189 10.163 1.00 94.44 173 GLY A C 1
ATOM 1380 O O . GLY A 1 173 ? -0.838 -8.235 9.857 1.00 94.44 173 GLY A O 1
ATOM 1381 N N . TYR A 1 174 ? 0.182 -6.322 9.268 1.00 96.00 174 TYR A N 1
ATOM 1382 C CA . TYR A 1 174 ? 0.132 -6.478 7.824 1.00 96.00 174 TYR A CA 1
ATOM 1383 C C . TYR A 1 174 ? 1.549 -6.416 7.269 1.00 96.00 174 TYR A C 1
ATOM 1385 O O . TYR A 1 174 ? 2.237 -5.414 7.446 1.00 96.00 174 TYR A O 1
ATOM 1393 N N . LEU A 1 175 ? 1.987 -7.483 6.606 1.00 94.50 175 LEU A N 1
ATOM 1394 C CA . LEU A 1 175 ? 3.308 -7.581 5.999 1.00 94.50 175 LEU A CA 1
ATOM 1395 C C . LEU A 1 175 ? 3.184 -7.394 4.482 1.00 94.50 175 LEU A C 1
ATOM 1397 O O . LEU A 1 175 ? 2.578 -8.248 3.836 1.00 94.50 175 LEU A O 1
ATOM 1401 N N . PRO A 1 176 ? 3.742 -6.323 3.894 1.00 94.81 176 PRO A N 1
ATOM 1402 C CA . PRO A 1 176 ? 3.857 -6.224 2.446 1.00 94.81 176 PRO A CA 1
ATOM 1403 C C . PRO A 1 176 ? 4.763 -7.344 1.923 1.00 94.81 176 PRO A C 1
ATOM 1405 O O . PRO A 1 176 ? 5.854 -7.562 2.457 1.00 94.81 176 PRO A O 1
ATOM 1408 N N . ILE A 1 177 ? 4.293 -8.055 0.905 1.00 93.88 177 ILE A N 1
ATOM 1409 C CA . ILE A 1 177 ? 5.028 -9.104 0.196 1.00 93.88 177 ILE A CA 1
ATOM 1410 C C . ILE A 1 177 ? 5.171 -8.664 -1.257 1.00 93.88 177 ILE A C 1
ATOM 1412 O O . ILE A 1 177 ? 4.287 -8.011 -1.805 1.00 93.88 177 ILE A O 1
ATOM 1416 N N . ASP A 1 178 ? 6.280 -9.049 -1.881 1.00 91.75 178 ASP A N 1
ATOM 1417 C CA . ASP A 1 178 ? 6.496 -8.837 -3.305 1.00 91.75 178 ASP A CA 1
ATOM 1418 C C . ASP A 1 178 ? 5.418 -9.565 -4.129 1.00 91.75 178 ASP A C 1
ATOM 1420 O O . ASP A 1 178 ? 5.408 -10.797 -4.214 1.00 91.75 178 ASP A O 1
ATOM 1424 N N . GLY A 1 179 ? 4.524 -8.800 -4.763 1.00 89.44 179 GLY A N 1
ATOM 1425 C CA . GLY A 1 179 ? 3.439 -9.339 -5.582 1.00 89.44 179 GLY A CA 1
ATOM 1426 C C . GLY A 1 179 ? 3.922 -10.126 -6.800 1.00 89.44 179 GLY A C 1
ATOM 1427 O O . GLY A 1 179 ? 3.222 -11.028 -7.246 1.00 89.44 179 GLY A O 1
ATOM 1428 N N . SER A 1 180 ? 5.151 -9.886 -7.277 1.00 90.06 180 SER A N 1
ATOM 1429 C CA . SER A 1 180 ? 5.737 -10.679 -8.365 1.00 90.06 180 SER A CA 1
ATOM 1430 C C . SER A 1 180 ? 6.010 -12.130 -7.973 1.00 90.06 180 SER A C 1
ATOM 1432 O O . SER A 1 180 ? 6.228 -12.951 -8.856 1.00 90.06 180 SER A O 1
ATOM 1434 N N . THR A 1 181 ? 5.986 -12.448 -6.671 1.00 88.69 181 THR A N 1
ATOM 1435 C CA . THR A 1 181 ? 6.193 -13.803 -6.137 1.00 88.69 181 THR A CA 1
ATOM 1436 C C . THR A 1 181 ? 4.912 -14.616 -5.973 1.00 88.69 181 THR A C 1
ATOM 1438 O O . THR A 1 181 ? 4.981 -15.798 -5.641 1.00 88.69 181 THR A O 1
ATOM 1441 N N . ILE A 1 182 ? 3.750 -13.999 -6.199 1.00 86.75 182 ILE A N 1
ATOM 1442 C CA . ILE A 1 182 ? 2.449 -14.605 -5.928 1.00 86.75 182 ILE A CA 1
ATOM 1443 C C . ILE A 1 182 ? 1.816 -15.094 -7.228 1.00 86.75 182 ILE A C 1
ATOM 1445 O O . ILE A 1 182 ? 1.594 -14.326 -8.161 1.00 86.75 182 ILE A O 1
ATOM 1449 N N . GLU A 1 183 ? 1.475 -16.378 -7.258 1.00 83.31 183 GLU A N 1
ATOM 1450 C CA . GLU A 1 183 ? 0.672 -16.982 -8.317 1.00 83.31 183 GLU A CA 1
ATOM 1451 C C . GLU A 1 183 ? -0.778 -17.096 -7.843 1.00 83.31 183 GLU A C 1
ATOM 1453 O O . GLU A 1 183 ? -1.057 -17.626 -6.764 1.00 83.31 183 GLU A O 1
ATOM 1458 N N . LEU A 1 184 ? -1.709 -16.576 -8.643 1.00 81.38 184 LEU A N 1
ATOM 1459 C CA . LEU A 1 184 ? -3.133 -16.724 -8.376 1.00 81.38 184 LEU A CA 1
ATOM 1460 C C . LEU A 1 184 ? -3.595 -18.086 -8.881 1.00 81.38 184 LEU A C 1
ATOM 1462 O O . LEU A 1 184 ? -3.568 -18.362 -10.080 1.00 81.38 184 LEU A O 1
ATOM 1466 N N . ILE A 1 185 ? -4.055 -18.921 -7.956 1.00 82.81 185 ILE A N 1
ATOM 1467 C CA . ILE A 1 185 ? -4.797 -20.130 -8.294 1.00 82.81 185 ILE A CA 1
ATOM 1468 C C . ILE A 1 185 ? -6.230 -19.686 -8.562 1.00 82.81 185 ILE A C 1
ATOM 1470 O O . ILE A 1 185 ? -6.864 -19.108 -7.683 1.00 82.81 185 ILE A O 1
ATOM 1474 N N . LEU A 1 186 ? -6.709 -19.918 -9.780 1.00 82.81 186 LEU A N 1
ATOM 1475 C CA . LEU A 1 186 ? -8.066 -19.588 -10.201 1.00 82.81 186 LEU A CA 1
ATOM 1476 C C . LEU A 1 186 ? -8.854 -20.871 -10.461 1.00 82.81 186 LEU A C 1
ATOM 1478 O O . LEU A 1 186 ? -8.297 -21.883 -10.895 1.00 82.81 186 LEU A O 1
ATOM 1482 N N . ASN A 1 187 ? -10.157 -20.803 -10.223 1.00 83.50 187 ASN A N 1
ATOM 1483 C CA . ASN A 1 187 ? -11.106 -21.820 -10.649 1.00 83.50 187 ASN A CA 1
ATOM 1484 C C . ASN A 1 187 ? -11.260 -21.814 -12.183 1.00 83.50 187 ASN A C 1
ATOM 1486 O O . ASN A 1 187 ? -10.805 -20.902 -12.877 1.00 83.50 187 ASN A O 1
ATOM 1490 N N . LEU A 1 188 ? -11.937 -22.830 -12.731 1.00 85.31 188 LEU A N 1
ATOM 1491 C CA . LEU A 1 188 ? -12.177 -22.955 -14.179 1.00 85.31 188 LEU A CA 1
ATOM 1492 C C . LEU A 1 188 ? -12.969 -21.780 -14.776 1.00 85.31 188 LEU A C 1
ATOM 1494 O O . LEU A 1 188 ? -12.828 -21.478 -15.957 1.00 85.31 188 LEU A O 1
ATOM 1498 N N . ASP A 1 189 ? -13.791 -21.125 -13.964 1.00 87.12 189 ASP A N 1
ATOM 1499 C CA . ASP A 1 189 ? -14.579 -19.942 -14.315 1.00 87.12 189 ASP A CA 1
ATOM 1500 C C . ASP A 1 189 ? -13.805 -18.621 -14.124 1.00 87.12 189 ASP A C 1
ATOM 1502 O O . ASP A 1 189 ? -14.347 -17.544 -14.365 1.00 87.12 189 ASP A O 1
ATOM 1506 N N . GLY A 1 190 ? -12.536 -18.687 -13.707 1.00 82.06 190 GLY A N 1
ATOM 1507 C CA . GLY A 1 190 ? -11.696 -17.520 -13.443 1.00 82.06 190 GLY A CA 1
ATOM 1508 C C . GLY A 1 190 ? -11.980 -16.832 -12.106 1.00 82.06 190 GLY A C 1
ATOM 1509 O O . GLY A 1 190 ? -11.409 -15.774 -11.841 1.00 82.06 190 GLY A O 1
ATOM 1510 N N . THR A 1 191 ? -12.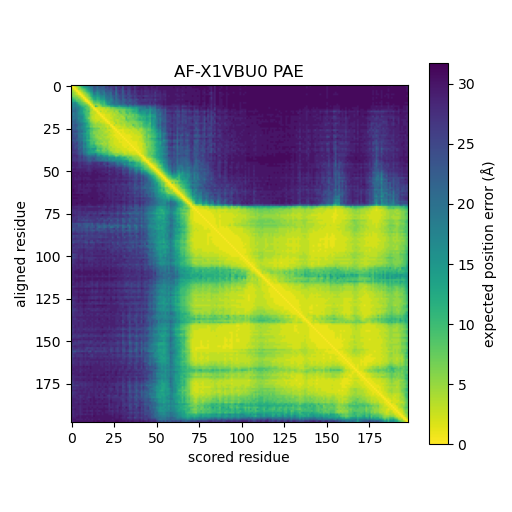835 -17.409 -11.255 1.00 86.31 191 THR A N 1
ATOM 1511 C CA . THR A 1 191 ? -13.054 -16.915 -9.890 1.00 86.31 191 THR A CA 1
ATOM 1512 C C . THR A 1 191 ? -11.915 -17.335 -8.959 1.00 86.31 191 THR A C 1
ATOM 1514 O O . THR A 1 191 ? -11.165 -18.276 -9.241 1.00 86.31 191 THR A O 1
ATOM 1517 N N . LEU A 1 192 ? -11.755 -16.620 -7.841 1.00 84.00 192 LEU A N 1
ATOM 1518 C CA . LEU A 1 192 ? -10.868 -17.072 -6.770 1.00 84.00 192 LEU A CA 1
ATOM 1519 C C . LEU A 1 192 ? -11.486 -18.309 -6.100 1.00 84.00 192 LEU A C 1
ATOM 1521 O O . LEU A 1 192 ? -12.698 -18.317 -5.883 1.00 84.00 192 LEU A O 1
ATOM 1525 N N . PRO A 1 193 ? -10.682 -19.326 -5.748 1.00 83.44 193 PRO A N 1
ATOM 1526 C CA . PRO A 1 193 ? -11.170 -20.460 -4.984 1.00 83.44 193 PRO A CA 1
ATOM 1527 C C . PRO A 1 193 ? -11.742 -19.974 -3.658 1.00 83.44 193 PRO A C 1
ATOM 1529 O O . PRO A 1 193 ? -11.186 -19.065 -3.026 1.00 83.44 193 PRO A O 1
ATOM 1532 N N . ASP A 1 194 ? -12.838 -20.604 -3.236 1.00 82.81 194 ASP A N 1
ATOM 1533 C CA . ASP A 1 194 ? -13.355 -20.391 -1.896 1.00 82.81 194 ASP A CA 1
ATOM 1534 C C . ASP A 1 194 ? -12.233 -20.659 -0.886 1.00 82.81 194 ASP A C 1
ATOM 1536 O O . ASP A 1 194 ? -11.411 -21.568 -1.080 1.00 82.81 194 ASP A O 1
ATOM 1540 N N . PRO A 1 195 ? -12.136 -19.846 0.180 1.00 77.62 195 PRO A N 1
ATOM 1541 C CA . PRO A 1 195 ? -11.171 -20.118 1.226 1.00 77.62 195 PRO A CA 1
ATOM 1542 C C . PRO A 1 195 ? -11.407 -21.545 1.734 1.00 77.62 195 PRO A C 1
ATOM 1544 O O . PRO A 1 195 ? -12.564 -21.942 1.875 1.00 77.62 195 PRO A O 1
ATOM 1547 N N . PRO A 1 196 ? -10.344 -22.316 2.019 1.00 73.00 196 PRO A N 1
ATOM 1548 C CA . PRO A 1 196 ? -10.508 -23.673 2.512 1.00 73.00 196 PRO A CA 1
ATOM 1549 C C . PRO A 1 196 ? -11.426 -23.654 3.736 1.00 73.00 196 PRO A C 1
ATOM 1551 O O . PRO A 1 196 ? -11.210 -22.864 4.667 1.00 73.00 196 PRO A O 1
ATOM 1554 N N . GLU A 1 197 ? -12.466 -24.487 3.701 1.00 64.69 197 GLU A N 1
ATOM 1555 C CA . GLU A 1 197 ? -13.327 -24.710 4.857 1.00 64.69 197 GLU A CA 1
ATOM 1556 C C . GLU A 1 197 ? -12.430 -25.136 6.030 1.00 64.69 197 GLU A C 1
ATOM 1558 O O . GLU A 1 197 ? -11.565 -26.003 5.878 1.00 64.69 197 GLU A O 1
ATOM 1563 N N . ASN A 1 198 ? -12.561 -24.446 7.166 1.00 46.19 198 ASN A N 1
ATOM 1564 C CA . ASN A 1 198 ? -11.805 -24.763 8.382 1.00 46.19 198 ASN A CA 1
ATOM 1565 C C . ASN A 1 198 ? -12.605 -25.693 9.279 1.00 46.19 198 ASN A C 1
ATOM 1567 O O . ASN A 1 198 ? -13.819 -25.429 9.428 1.00 46.19 198 ASN A O 1
#

Radius of gyration: 28.42 Å; Cα contacts (8 Å, |Δi|>4): 136; chains: 1; bounding box: 81×58×64 Å

Secondary structure (DSSP, 8-state):
----------S--HHHHHHHHHHHHHHHHHHHHHHHHHHHHS-TTT------S---B-TT--B---TT--S--HHHHHHHHHH-HHHHHHHHHHHHHHHTS------SS--HHHHH-HHHHHHHHHHHHHHHSTTS-TT--HHHHHHHHHHHHHHHS-EEEEEEE-TT--EEEEEEEEGGGPPPP--TTSPPPPPPP-

Organism: NCBI:txid412755

Sequence (198 aa):
MADKKPKTKPFSSLLGRLAKRIYQPSIDKIVNQKVEEAINKVGPKDVVVNASALTSRSPDGTIRKSILSSGVGFATLREFSIFYPIARACIEYRKSQITQLDWNVAPLKVTKETSEDPKNIREIKEVKDFFKHPTGKSESTFTKFIKQILEDLLVIDAVAIYKLRNRRKDIIGYLPIDGSTIELILNLDGTLPDPPEN

Nearest PDB structures (foldseek):
  8fql-assembly1_A  TM=7.001E-01  e=2.354E-01  Escherichia phage HK97
  8cez-assembly1_A  TM=6.687E-01  e=5.942E-01  Hendrixvirus
  3kdr-assembly1_C  TM=5.880E-01  e=3.410E-01  Corynebacterium diphtheriae
  6te8-assembly1_A  TM=8.033E-01  e=3.145E+00  Rhodobacter capsulatus DE442